Protein AF-A0A6L9ZNE7-F1 (afdb_monomer_lite)

Structure (mmCIF, N/CA/C/O backbone):
data_AF-A0A6L9ZNE7-F1
#
_entry.id   AF-A0A6L9ZNE7-F1
#
loop_
_atom_site.group_PDB
_atom_site.id
_atom_site.type_symbol
_atom_site.label_atom_id
_atom_site.label_alt_id
_atom_site.label_comp_id
_atom_site.label_asym_id
_atom_site.label_entity_id
_atom_site.label_seq_id
_atom_site.pdbx_PDB_ins_code
_atom_site.Cartn_x
_atom_site.Cartn_y
_atom_site.Cartn_z
_atom_site.occupancy
_atom_site.B_iso_or_equiv
_atom_site.auth_seq_id
_atom_site.auth_comp_id
_atom_site.auth_asym_id
_atom_site.auth_atom_id
_atom_site.pdbx_PDB_model_num
ATOM 1 N N . MET A 1 1 ? 36.261 10.512 -8.462 1.00 37.97 1 MET A N 1
ATOM 2 C CA . MET A 1 1 ? 36.662 9.332 -9.260 1.00 37.97 1 MET A CA 1
ATOM 3 C C . MET A 1 1 ? 37.261 8.290 -8.318 1.00 37.97 1 MET A C 1
ATOM 5 O O . MET A 1 1 ? 38.334 8.552 -7.797 1.00 37.97 1 MET A O 1
ATOM 9 N N . ASN A 1 2 ? 36.536 7.178 -8.112 1.00 44.34 2 ASN A N 1
ATOM 10 C CA . ASN A 1 2 ? 36.879 5.894 -7.454 1.00 44.34 2 ASN A CA 1
ATOM 11 C C . ASN A 1 2 ? 37.408 5.975 -5.994 1.00 44.34 2 ASN A C 1
ATOM 13 O O . ASN A 1 2 ? 38.369 6.677 -5.719 1.00 44.34 2 ASN A O 1
ATOM 17 N N . LYS A 1 3 ? 36.881 5.236 -5.005 1.00 39.91 3 LYS A N 1
ATOM 18 C CA . LYS A 1 3 ? 36.711 3.771 -4.963 1.00 39.91 3 LYS A CA 1
ATOM 19 C C . LYS A 1 3 ? 35.641 3.327 -3.945 1.00 39.91 3 LYS A C 1
ATOM 21 O O . LYS A 1 3 ? 35.440 3.960 -2.919 1.00 39.91 3 LYS A O 1
ATOM 26 N N . CYS A 1 4 ? 35.034 2.188 -4.257 1.00 52.41 4 CYS A N 1
ATOM 27 C CA . CYS A 1 4 ? 34.101 1.393 -3.460 1.00 52.41 4 CYS A CA 1
ATOM 28 C C . CYS A 1 4 ? 34.826 0.534 -2.382 1.00 52.41 4 CYS A C 1
ATOM 30 O O . CYS A 1 4 ? 36.001 0.210 -2.576 1.00 52.41 4 CYS A O 1
ATOM 32 N N . LYS A 1 5 ? 34.053 0.065 -1.378 1.00 39.91 5 LYS A N 1
ATOM 33 C CA . LYS A 1 5 ? 34.162 -1.186 -0.569 1.00 39.91 5 LYS A CA 1
ATOM 34 C C . LYS A 1 5 ? 34.677 -1.141 0.891 1.00 39.91 5 LYS A C 1
ATOM 36 O O . LYS A 1 5 ? 35.860 -0.935 1.128 1.00 39.91 5 LYS A O 1
ATOM 41 N N . SER A 1 6 ? 33.731 -1.491 1.782 1.00 50.03 6 SER A N 1
ATOM 42 C CA . SER A 1 6 ? 33.758 -2.302 3.028 1.00 50.03 6 SER A CA 1
ATOM 43 C C . SER A 1 6 ? 34.791 -2.033 4.136 1.00 50.03 6 SER A C 1
ATOM 45 O O . SER A 1 6 ? 35.975 -1.951 3.853 1.00 50.03 6 SER A O 1
ATOM 47 N N . PHE A 1 7 ? 34.357 -2.068 5.412 1.00 41.56 7 PHE A N 1
ATOM 48 C CA . PHE A 1 7 ? 34.748 -3.107 6.398 1.00 41.56 7 PHE A CA 1
ATOM 49 C C . PHE A 1 7 ? 33.986 -3.017 7.744 1.00 41.56 7 PHE A C 1
ATOM 51 O O . PHE A 1 7 ? 33.450 -1.977 8.112 1.00 41.56 7 PHE A O 1
ATOM 58 N N . LEU A 1 8 ? 33.962 -4.162 8.438 1.00 38.09 8 LEU A N 1
ATOM 59 C CA . LEU A 1 8 ? 33.286 -4.511 9.696 1.00 38.09 8 LEU A CA 1
ATOM 60 C C . LEU A 1 8 ? 34.133 -4.198 10.961 1.00 38.09 8 LEU A C 1
ATOM 62 O O . LEU A 1 8 ? 35.359 -4.259 10.898 1.00 38.09 8 LEU A O 1
ATOM 66 N N . ALA A 1 9 ? 33.433 -4.070 12.102 1.00 35.56 9 ALA A N 1
ATOM 67 C CA . ALA A 1 9 ? 33.772 -4.494 13.481 1.00 35.56 9 ALA A CA 1
ATOM 68 C C . ALA A 1 9 ? 34.113 -3.433 14.558 1.00 35.56 9 ALA A C 1
ATOM 70 O O . ALA A 1 9 ? 35.143 -2.767 14.519 1.00 35.56 9 ALA A O 1
ATOM 71 N N . LEU A 1 10 ? 33.318 -3.454 15.641 1.00 26.77 10 LEU A N 1
ATOM 72 C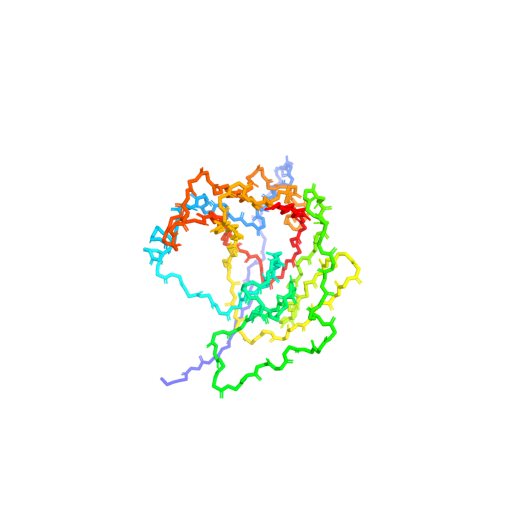 CA . LEU A 1 10 ? 33.789 -3.293 17.022 1.00 26.77 10 LEU A CA 1
ATOM 73 C C . LEU A 1 10 ? 33.076 -4.338 17.904 1.00 26.77 10 LEU A C 1
ATOM 75 O O . LEU A 1 10 ? 31.849 -4.391 17.925 1.00 26.77 10 LEU A O 1
ATOM 79 N N . ALA A 1 11 ? 33.840 -5.184 18.604 1.00 41.53 11 ALA A N 1
ATOM 80 C CA . ALA A 1 11 ? 33.313 -6.209 19.506 1.00 41.53 11 ALA A CA 1
ATOM 81 C C . ALA A 1 11 ? 33.400 -5.771 20.983 1.00 41.53 11 ALA A C 1
ATOM 83 O O . ALA A 1 11 ? 34.485 -5.539 21.507 1.00 41.53 11 ALA A O 1
ATOM 84 N N . ALA A 1 12 ? 32.205 -5.680 21.577 1.00 45.03 12 ALA A N 1
ATOM 85 C CA . ALA A 1 12 ? 31.740 -5.807 22.965 1.00 45.03 12 ALA A CA 1
ATOM 86 C C . ALA A 1 12 ? 32.617 -5.402 24.172 1.00 45.03 12 ALA A C 1
ATOM 88 O O . ALA A 1 12 ? 33.633 -6.027 24.465 1.00 45.03 12 ALA A O 1
ATOM 89 N N . LEU A 1 13 ? 32.044 -4.532 25.023 1.00 32.00 13 LEU A N 1
ATOM 90 C CA . LEU A 1 13 ? 31.895 -4.798 26.464 1.00 32.00 13 LEU A CA 1
ATOM 91 C C . LEU A 1 13 ? 30.890 -3.829 27.113 1.00 32.00 13 LEU A C 1
ATOM 93 O O . LEU A 1 13 ? 31.197 -2.658 27.314 1.00 32.00 13 LEU A O 1
ATOM 97 N N . THR A 1 14 ? 29.732 -4.339 27.536 1.00 34.28 14 THR A N 1
ATOM 98 C CA . THR A 1 14 ? 29.003 -3.785 28.686 1.00 34.28 14 THR A CA 1
ATOM 99 C C . THR A 1 14 ? 28.532 -4.918 29.591 1.00 34.28 14 THR A C 1
ATOM 101 O O . THR A 1 14 ? 27.978 -5.927 29.160 1.00 34.28 14 THR A O 1
ATOM 104 N N . ILE A 1 15 ? 28.856 -4.754 30.870 1.00 41.66 15 ILE A N 1
ATOM 105 C CA . ILE A 1 15 ? 28.482 -5.617 31.987 1.00 41.66 15 ILE A CA 1
ATOM 106 C C . ILE A 1 15 ? 26.971 -5.497 32.219 1.00 41.66 15 ILE A C 1
ATOM 108 O O . ILE A 1 15 ? 26.374 -4.451 31.972 1.00 41.66 15 ILE A O 1
ATOM 112 N N . GLY A 1 16 ? 26.384 -6.604 32.672 1.00 45.00 16 GLY A N 1
ATOM 113 C CA . GLY A 1 16 ? 24.956 -6.885 32.673 1.00 45.00 16 GLY A CA 1
ATOM 114 C C . GLY A 1 16 ? 24.036 -5.810 33.250 1.00 45.00 16 GLY A C 1
ATOM 115 O O . GLY A 1 16 ? 24.233 -5.295 34.347 1.00 45.00 16 GLY A O 1
ATOM 116 N N . PHE A 1 17 ? 22.938 -5.619 32.532 1.00 38.47 17 PHE A N 1
ATOM 117 C CA . PHE A 1 17 ? 21.626 -5.341 33.090 1.00 38.47 17 PHE A CA 1
ATOM 118 C C . PHE A 1 17 ? 20.666 -6.323 32.410 1.00 38.47 17 PHE A C 1
ATOM 120 O O . PHE A 1 17 ? 20.707 -6.469 31.190 1.00 38.47 17 PHE A O 1
ATOM 127 N N . LEU A 1 18 ? 19.831 -7.024 33.180 1.00 48.28 18 LEU A N 1
ATOM 128 C CA . LEU A 1 18 ? 18.676 -7.745 32.637 1.00 48.28 18 LEU A CA 1
ATOM 129 C C . LEU A 1 18 ? 17.675 -6.695 32.135 1.00 48.28 18 LEU A C 1
ATOM 131 O O . LEU A 1 18 ? 16.744 -6.322 32.842 1.00 48.28 18 LEU A O 1
ATOM 135 N N . GLY A 1 19 ? 17.925 -6.153 30.947 1.00 38.81 19 GLY A N 1
ATOM 136 C CA . GLY A 1 19 ? 16.938 -5.412 30.178 1.00 38.81 19 GLY A CA 1
ATOM 137 C C . GLY A 1 19 ? 16.127 -6.409 29.362 1.00 38.81 19 GLY A C 1
ATOM 138 O O . GLY A 1 19 ? 16.702 -7.274 28.703 1.00 38.81 19 GLY A O 1
ATOM 139 N N . ALA A 1 20 ? 14.799 -6.307 29.421 1.00 47.78 20 ALA A N 1
ATOM 140 C CA . ALA A 1 20 ? 13.921 -6.932 28.436 1.00 47.78 20 ALA A CA 1
ATOM 141 C C . ALA A 1 20 ? 14.412 -6.591 27.012 1.00 47.78 20 ALA A C 1
ATOM 143 O O . ALA A 1 20 ? 15.035 -5.535 26.848 1.00 47.78 20 ALA A O 1
ATOM 144 N N . PRO A 1 21 ? 14.161 -7.438 25.993 1.00 41.59 21 PRO A N 1
ATOM 145 C CA . PRO A 1 21 ? 14.513 -7.091 24.622 1.00 41.59 21 PRO A CA 1
ATOM 146 C C . PRO A 1 21 ? 13.903 -5.725 24.305 1.00 41.59 21 PRO A C 1
ATOM 148 O O . PRO A 1 21 ? 12.683 -5.561 24.319 1.00 41.59 21 PRO A O 1
ATOM 151 N N . VAL A 1 22 ? 14.758 -4.729 24.077 1.00 44.06 22 VAL A N 1
ATOM 152 C CA . VAL A 1 22 ? 14.329 -3.496 23.431 1.00 44.06 22 VAL A CA 1
ATOM 153 C C . VAL A 1 22 ? 13.967 -3.949 22.029 1.00 44.06 22 VAL A C 1
ATOM 155 O O . VAL A 1 22 ? 14.853 -4.308 21.257 1.00 44.06 22 VAL A O 1
ATOM 158 N N . SER A 1 23 ? 12.670 -4.050 21.740 1.00 48.47 23 SER A N 1
ATOM 159 C CA . SER A 1 23 ? 12.229 -4.174 20.357 1.00 48.47 23 SER A CA 1
ATOM 160 C C . SER A 1 23 ? 12.738 -2.916 19.668 1.00 48.47 23 SER A C 1
ATOM 162 O O . SER A 1 23 ? 12.283 -1.815 19.978 1.00 48.47 23 SER A O 1
ATOM 164 N N . ALA A 1 24 ? 13.760 -3.055 18.827 1.00 54.56 24 ALA A N 1
ATOM 165 C CA . ALA A 1 24 ? 13.960 -2.070 17.784 1.00 54.56 24 ALA A CA 1
ATOM 166 C C . ALA A 1 24 ? 12.655 -2.083 16.983 1.00 54.56 24 ALA A C 1
ATOM 168 O O . ALA A 1 24 ? 12.190 -3.159 16.605 1.00 54.56 24 ALA A O 1
ATOM 169 N N . ASN A 1 25 ? 12.004 -0.930 16.839 1.00 60.78 25 ASN A N 1
ATOM 170 C CA . ASN A 1 25 ? 10.841 -0.873 15.968 1.00 60.78 25 ASN A CA 1
ATOM 171 C C . ASN A 1 25 ? 11.351 -1.146 14.551 1.00 60.78 25 ASN A C 1
ATOM 173 O O . ASN A 1 25 ? 12.277 -0.472 14.109 1.00 60.78 25 ASN A O 1
ATOM 177 N N . ALA A 1 26 ? 10.763 -2.127 13.868 1.00 74.06 26 ALA A N 1
ATOM 178 C CA . ALA A 1 26 ? 11.112 -2.483 12.488 1.00 74.06 26 ALA A CA 1
ATOM 179 C C . ALA A 1 26 ? 10.725 -1.391 11.463 1.00 74.06 26 ALA A C 1
ATOM 181 O O . ALA A 1 26 ? 10.901 -1.576 10.263 1.00 74.06 26 ALA A O 1
ATOM 182 N N . PHE A 1 27 ? 10.125 -0.296 11.943 1.00 89.69 27 PHE A N 1
ATOM 183 C CA . PHE A 1 27 ? 9.658 0.854 11.183 1.00 89.69 27 PHE A CA 1
ATOM 184 C C . PHE A 1 27 ? 9.342 2.026 12.127 1.00 89.69 27 PHE A C 1
ATOM 186 O O . PHE A 1 27 ? 9.110 1.842 13.328 1.00 89.69 27 PHE A O 1
ATOM 193 N N . THR A 1 28 ? 9.235 3.222 11.564 1.00 92.81 28 THR A N 1
ATOM 194 C CA . THR A 1 28 ? 8.681 4.418 12.200 1.00 92.81 28 THR A CA 1
ATOM 195 C C . THR A 1 28 ? 7.356 4.781 11.525 1.00 92.81 28 THR A C 1
ATOM 197 O O . THR A 1 28 ? 7.200 4.659 10.312 1.00 92.81 28 THR A O 1
ATOM 200 N N . LEU A 1 29 ? 6.380 5.253 12.300 1.00 93.19 29 LEU A N 1
ATOM 201 C CA . LEU A 1 29 ? 5.149 5.814 11.749 1.00 93.19 29 LEU A CA 1
ATOM 202 C C . LEU A 1 29 ? 5.382 7.280 11.350 1.00 93.19 29 LEU A C 1
ATOM 204 O O . LEU A 1 29 ? 5.542 8.137 12.220 1.00 93.19 29 LEU A O 1
ATOM 208 N N . GLY A 1 30 ? 5.367 7.566 10.047 1.00 92.25 30 GLY A N 1
ATOM 209 C CA . GLY A 1 30 ? 5.425 8.928 9.504 1.00 92.25 30 GLY A CA 1
ATOM 210 C C . GLY A 1 30 ? 4.105 9.694 9.660 1.00 92.25 30 GLY A C 1
ATOM 211 O O . GLY A 1 30 ? 4.090 10.924 9.688 1.00 92.25 30 GLY A O 1
ATOM 212 N N . GLY A 1 31 ? 2.998 8.965 9.834 1.00 94.25 31 GLY A N 1
ATOM 213 C CA . GLY A 1 31 ? 1.679 9.500 10.168 1.00 94.25 31 GLY A CA 1
ATOM 214 C C . GLY A 1 31 ? 0.631 9.251 9.088 1.00 94.25 31 GLY A C 1
ATOM 215 O O . GLY A 1 31 ? 0.822 8.444 8.178 1.00 94.25 31 GLY A O 1
ATOM 216 N N . VAL A 1 32 ? -0.500 9.949 9.217 1.00 96.19 32 VAL A N 1
ATOM 217 C CA . VAL A 1 32 ? -1.615 9.902 8.26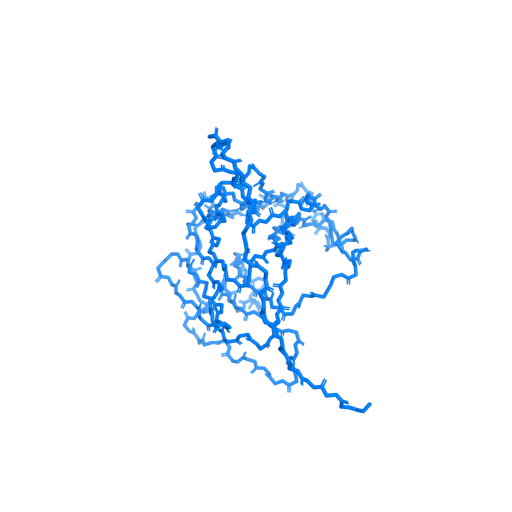4 1.00 96.19 32 VAL A CA 1
ATOM 218 C C . VAL A 1 32 ? -1.685 11.218 7.496 1.00 96.19 32 VAL A C 1
ATOM 220 O O . VAL A 1 32 ? -1.788 12.288 8.097 1.00 96.19 32 VAL A O 1
ATOM 223 N N . ILE A 1 33 ? -1.665 11.131 6.169 1.00 95.38 33 ILE A N 1
ATOM 224 C CA . ILE A 1 33 ? -1.717 12.267 5.246 1.00 95.38 33 ILE A CA 1
ATOM 225 C C . ILE A 1 33 ? -3.056 12.226 4.514 1.00 95.38 33 ILE A C 1
ATOM 227 O O . ILE A 1 33 ? -3.464 11.186 3.999 1.00 95.38 33 ILE A O 1
ATOM 231 N N . ASN A 1 34 ? -3.753 13.360 4.468 1.00 92.88 34 ASN A N 1
ATOM 232 C CA . ASN A 1 34 ? -5.068 13.458 3.842 1.00 92.88 34 ASN A CA 1
ATOM 233 C C . ASN A 1 34 ? -4.978 14.277 2.554 1.00 92.88 34 ASN A C 1
ATOM 235 O O . ASN A 1 34 ? -4.600 15.446 2.587 1.00 92.88 34 ASN A O 1
ATOM 239 N N . GLY A 1 35 ? -5.392 13.672 1.443 1.00 90.25 35 GLY A N 1
ATOM 240 C CA . GLY A 1 35 ? -5.381 14.282 0.118 1.00 90.25 35 GLY A CA 1
ATOM 241 C C . GLY A 1 35 ? -4.056 14.123 -0.629 1.00 90.25 35 GLY A C 1
ATOM 242 O O . GLY A 1 35 ? -2.991 13.938 -0.048 1.00 90.25 35 GLY A O 1
ATOM 243 N N . GLU A 1 36 ? -4.150 14.208 -1.954 1.00 89.12 36 GLU A N 1
ATOM 244 C CA . GLU A 1 36 ? -3.002 14.156 -2.865 1.00 89.12 36 GLU A CA 1
ATOM 245 C C . GLU A 1 36 ? -2.127 15.406 -2.725 1.00 89.12 36 GLU A C 1
ATOM 247 O O . GLU A 1 36 ? -0.923 15.326 -2.902 1.00 89.12 36 GLU A O 1
ATOM 252 N N . GLU A 1 37 ? -2.715 16.569 -2.417 1.00 90.06 37 GLU A N 1
ATOM 253 C CA . GLU A 1 37 ? -1.969 17.828 -2.272 1.00 90.06 37 GLU A CA 1
ATOM 254 C C . GLU A 1 37 ? -0.934 17.736 -1.145 1.00 90.06 37 GLU A C 1
ATOM 256 O O . GLU A 1 37 ? 0.251 17.932 -1.393 1.00 90.06 37 GLU A O 1
ATOM 261 N N . ALA A 1 38 ? -1.360 17.322 0.051 1.00 90.88 38 ALA A N 1
ATOM 262 C CA . ALA A 1 38 ? -0.462 17.134 1.189 1.00 90.88 38 ALA A CA 1
ATOM 263 C C . ALA A 1 38 ? 0.569 16.018 0.951 1.00 90.88 38 ALA A C 1
ATOM 265 O O . ALA A 1 38 ? 1.687 16.096 1.449 1.00 90.88 38 ALA A O 1
ATOM 266 N N . PHE A 1 39 ? 0.214 14.982 0.185 1.00 91.69 39 PHE A N 1
ATOM 267 C CA . PHE A 1 39 ? 1.172 13.955 -0.223 1.00 91.69 39 PHE A CA 1
ATOM 268 C C . PHE A 1 39 ? 2.227 14.518 -1.191 1.00 91.69 39 PHE A C 1
ATOM 270 O O . PHE A 1 39 ? 3.416 14.290 -0.999 1.00 91.69 39 PHE A O 1
ATOM 277 N N . ASN A 1 40 ? 1.819 15.315 -2.181 1.00 89.75 40 ASN A N 1
ATOM 278 C CA . ASN A 1 40 ? 2.732 15.928 -3.149 1.00 89.75 40 ASN A CA 1
ATOM 279 C C . ASN A 1 40 ? 3.688 16.941 -2.504 1.00 89.75 40 ASN A C 1
ATOM 281 O O . ASN A 1 40 ? 4.800 17.121 -2.989 1.00 89.75 40 ASN A O 1
ATOM 285 N N . GLU A 1 41 ? 3.289 17.589 -1.406 1.00 91.50 41 GLU A N 1
ATOM 286 C CA . GLU A 1 41 ? 4.170 18.469 -0.624 1.00 91.50 41 GLU A CA 1
ATOM 287 C C . GLU A 1 41 ? 5.360 17.732 0.011 1.00 91.50 41 GLU A C 1
ATOM 289 O O . GLU A 1 41 ? 6.358 18.372 0.344 1.00 91.50 41 GLU A O 1
ATOM 294 N N . LEU A 1 42 ? 5.284 16.403 0.157 1.00 89.69 42 LEU A N 1
ATOM 295 C CA . LEU A 1 42 ? 6.411 15.586 0.615 1.00 89.69 42 LEU A CA 1
ATOM 296 C C . LEU A 1 42 ? 7.498 15.422 -0.451 1.00 89.69 42 LEU A C 1
ATOM 298 O O . LEU A 1 42 ? 8.592 14.981 -0.109 1.00 89.69 42 LEU A O 1
ATOM 302 N N . ASP A 1 43 ? 7.199 15.751 -1.715 1.00 88.31 43 ASP A N 1
ATOM 303 C CA . ASP A 1 43 ? 8.094 15.549 -2.864 1.00 88.31 43 ASP A CA 1
ATOM 304 C C . ASP A 1 43 ? 8.602 14.093 -2.955 1.00 88.31 43 ASP A C 1
ATOM 306 O O . ASP A 1 43 ? 9.742 13.812 -3.329 1.00 88.31 43 ASP A O 1
ATOM 310 N N . ALA A 1 44 ? 7.747 13.146 -2.552 1.00 85.19 44 ALA A N 1
ATOM 311 C CA . ALA A 1 44 ? 8.048 11.723 -2.568 1.00 85.19 44 ALA A CA 1
ATOM 312 C C . ALA A 1 44 ? 7.963 11.175 -3.999 1.00 85.19 44 ALA A C 1
ATOM 314 O O . ALA A 1 44 ? 7.004 11.439 -4.726 1.00 85.19 44 ALA A O 1
ATOM 315 N N . THR A 1 45 ? 8.948 10.367 -4.388 1.00 82.00 45 THR A N 1
ATOM 316 C CA . THR A 1 45 ? 8.907 9.602 -5.642 1.00 82.00 45 THR A CA 1
ATOM 317 C C . THR A 1 45 ? 8.335 8.217 -5.354 1.00 82.00 45 THR A C 1
ATOM 319 O O . THR A 1 45 ? 8.768 7.559 -4.410 1.00 82.00 45 THR A O 1
ATOM 322 N N . ILE A 1 46 ? 7.340 7.787 -6.133 1.00 80.38 46 ILE A N 1
ATOM 323 C CA . ILE A 1 46 ? 6.759 6.443 -6.028 1.00 80.38 46 ILE A CA 1
ATOM 324 C C . ILE A 1 46 ? 7.319 5.594 -7.163 1.00 80.38 46 ILE A C 1
ATOM 326 O O . ILE A 1 46 ? 6.815 5.641 -8.280 1.00 80.38 46 ILE A O 1
ATOM 330 N N . ASP A 1 47 ? 8.356 4.816 -6.862 1.00 77.31 47 ASP A N 1
ATOM 331 C CA . ASP A 1 47 ? 9.027 3.981 -7.864 1.00 77.31 47 ASP A CA 1
ATOM 332 C C . ASP A 1 47 ? 8.197 2.746 -8.235 1.00 77.31 47 ASP A C 1
ATOM 334 O O . ASP A 1 47 ? 8.145 2.355 -9.400 1.00 77.31 47 ASP A O 1
ATOM 338 N N . VAL A 1 48 ? 7.520 2.153 -7.244 1.00 82.00 48 VAL A N 1
ATOM 339 C CA . VAL A 1 48 ? 6.725 0.929 -7.379 1.00 82.00 48 VAL A CA 1
ATOM 340 C C . VAL A 1 48 ? 5.422 1.033 -6.588 1.00 82.00 48 VAL A C 1
ATOM 342 O O . VAL A 1 48 ? 5.396 1.559 -5.474 1.00 82.00 48 VAL A O 1
ATOM 345 N N . ALA A 1 49 ? 4.329 0.500 -7.135 1.00 85.69 49 ALA A N 1
ATOM 346 C CA . ALA A 1 49 ? 3.039 0.460 -6.453 1.00 85.69 49 ALA A CA 1
ATOM 347 C C . ALA A 1 49 ? 2.317 -0.871 -6.673 1.00 85.69 49 ALA A C 1
ATOM 349 O O . ALA A 1 49 ? 1.904 -1.182 -7.787 1.00 85.69 49 ALA A O 1
ATOM 350 N N . ALA A 1 50 ? 2.099 -1.625 -5.596 1.00 87.88 50 ALA A N 1
ATOM 351 C CA . ALA A 1 50 ? 1.123 -2.710 -5.573 1.00 87.88 50 ALA A CA 1
ATOM 352 C C . ALA A 1 50 ? -0.288 -2.115 -5.419 1.00 87.88 50 ALA A C 1
ATOM 354 O O . ALA A 1 50 ? -0.554 -1.370 -4.477 1.00 87.88 50 ALA A O 1
ATOM 355 N N . GLU A 1 51 ? -1.188 -2.408 -6.354 1.00 86.25 51 GLU A N 1
ATOM 356 C CA . GLU A 1 51 ? -2.502 -1.776 -6.464 1.00 86.25 51 GLU A CA 1
ATOM 357 C C . GLU A 1 51 ? -3.627 -2.817 -6.486 1.00 86.25 51 GLU A C 1
ATOM 359 O O . GLU A 1 51 ? -3.594 -3.765 -7.269 1.00 86.25 51 GLU A O 1
ATOM 364 N N . GLY A 1 52 ? -4.654 -2.593 -5.661 1.00 86.25 52 GLY A N 1
ATOM 365 C CA . GLY A 1 52 ? -5.948 -3.273 -5.715 1.00 86.25 52 GLY A CA 1
ATOM 366 C C . GLY A 1 52 ? -7.070 -2.269 -5.993 1.00 86.25 52 GLY A C 1
ATOM 367 O O . GLY A 1 52 ? -7.085 -1.186 -5.406 1.00 86.25 52 GLY A O 1
ATOM 368 N N . ARG A 1 53 ? -7.998 -2.586 -6.904 1.00 82.50 53 ARG A N 1
ATOM 369 C CA . ARG A 1 53 ? -9.076 -1.681 -7.346 1.00 82.50 53 ARG A CA 1
ATOM 370 C C . ARG A 1 53 ? -10.378 -2.421 -7.605 1.00 82.50 53 ARG A C 1
ATOM 372 O O . ARG A 1 53 ? -10.372 -3.446 -8.269 1.00 82.50 53 ARG A O 1
ATOM 379 N N . ILE A 1 54 ? -11.491 -1.824 -7.182 1.00 80.69 54 ILE A N 1
ATOM 380 C CA . ILE A 1 54 ? -12.852 -2.217 -7.564 1.00 80.69 54 ILE A CA 1
ATOM 381 C C . ILE A 1 54 ? -13.474 -1.148 -8.481 1.00 80.69 54 ILE A C 1
ATOM 383 O O . ILE A 1 54 ? -13.355 0.054 -8.223 1.00 80.69 54 ILE A O 1
ATOM 387 N N . GLY A 1 55 ? -14.155 -1.573 -9.549 1.00 75.00 55 GLY A N 1
ATOM 388 C CA . GLY A 1 55 ? -14.862 -0.695 -10.492 1.00 75.00 55 GLY A CA 1
ATOM 389 C C . GLY A 1 55 ? -14.319 -0.750 -11.924 1.00 75.00 55 GLY A C 1
ATOM 390 O O . GLY A 1 55 ? -13.243 -1.272 -12.181 1.00 75.00 55 GLY A O 1
ATOM 391 N N . ASP A 1 56 ? -15.078 -0.200 -12.874 1.00 65.69 56 ASP A N 1
ATOM 392 C CA . ASP A 1 56 ? -14.872 -0.438 -14.311 1.00 65.69 56 ASP A CA 1
ATOM 393 C C . ASP A 1 56 ? -14.331 0.771 -15.095 1.00 65.69 56 ASP A C 1
ATOM 395 O O . ASP A 1 56 ? -14.166 0.682 -16.311 1.00 65.69 56 ASP A O 1
ATOM 399 N N . LEU A 1 57 ? -14.079 1.910 -14.433 1.00 65.88 57 LEU A N 1
ATOM 400 C CA . LEU A 1 57 ? -13.711 3.191 -15.061 1.00 65.88 57 LEU A CA 1
ATOM 401 C C . LEU A 1 57 ? -14.519 3.450 -16.351 1.00 65.88 57 LEU A C 1
ATOM 403 O O . LEU A 1 57 ? -13.959 3.748 -17.402 1.00 65.88 57 LEU A O 1
ATOM 407 N N . SER A 1 58 ? -15.849 3.301 -16.292 1.00 63.72 58 SER A N 1
ATOM 408 C CA . SER A 1 58 ? -16.738 3.467 -17.460 1.00 63.72 58 SER A CA 1
ATOM 409 C C . SER A 1 58 ? -16.450 2.490 -18.613 1.00 63.72 58 SER A C 1
ATOM 411 O O . SER A 1 58 ? -16.553 2.848 -19.787 1.00 63.72 58 SER A O 1
ATOM 413 N N . GLY A 1 59 ? -16.071 1.256 -18.280 1.00 59.53 59 GLY A N 1
ATOM 414 C CA . GLY A 1 59 ? -15.711 0.197 -19.225 1.00 59.53 59 GLY A CA 1
ATOM 415 C C . GLY A 1 59 ? -14.291 0.297 -19.790 1.00 59.53 59 GLY A C 1
ATOM 416 O O . GLY A 1 59 ? -13.938 -0.495 -20.660 1.00 59.53 59 GLY A O 1
ATOM 417 N N . ALA A 1 60 ? -13.490 1.262 -19.324 1.00 57.31 60 ALA A N 1
ATOM 418 C CA . ALA A 1 60 ? -12.098 1.446 -19.728 1.00 57.31 60 ALA A CA 1
ATOM 419 C C . ALA A 1 60 ? -11.093 0.859 -18.725 1.00 57.31 60 ALA A C 1
ATOM 421 O O . ALA A 1 60 ? -9.911 0.764 -19.053 1.00 57.31 60 ALA A O 1
ATOM 422 N N . ALA A 1 61 ? -11.528 0.488 -17.513 1.00 57.22 61 ALA A N 1
ATOM 423 C CA . ALA A 1 61 ? -10.651 -0.200 -16.580 1.00 57.22 61 ALA A CA 1
ATOM 424 C C . ALA A 1 61 ? -10.535 -1.652 -16.998 1.00 57.22 61 ALA A C 1
ATOM 426 O O . ALA A 1 61 ? -11.485 -2.432 -17.036 1.00 57.22 61 ALA A O 1
ATOM 427 N N . GLU A 1 62 ? -9.301 -1.981 -17.275 1.00 54.62 62 GLU A N 1
ATOM 428 C CA . GLU A 1 62 ? -8.792 -3.307 -17.376 1.00 54.62 62 GLU A CA 1
ATOM 429 C C . GLU A 1 62 ? -7.912 -3.402 -16.105 1.00 54.62 62 GLU A C 1
ATOM 431 O O . GLU A 1 62 ? -6.824 -2.831 -16.087 1.00 54.62 62 GLU A O 1
ATOM 436 N N . HIS A 1 63 ? -8.413 -4.078 -15.051 1.00 60.91 63 HIS A N 1
ATOM 437 C CA . HIS A 1 63 ? -7.650 -4.819 -14.006 1.00 60.91 63 HIS A CA 1
ATOM 438 C C . HIS A 1 63 ? -7.657 -4.279 -12.579 1.00 60.91 63 HIS A C 1
ATOM 440 O O . HIS A 1 63 ? -7.504 -3.092 -12.321 1.00 60.91 63 HIS A O 1
ATOM 446 N N . GLU A 1 64 ? -7.833 -5.222 -11.656 1.00 66.62 64 GLU A N 1
ATOM 447 C CA . GLU A 1 64 ? -8.258 -5.029 -10.266 1.00 66.62 64 GLU A CA 1
ATOM 448 C C . GLU A 1 64 ? -7.142 -5.328 -9.248 1.00 66.62 64 GLU A C 1
ATOM 450 O O . GLU A 1 64 ? -7.323 -5.074 -8.059 1.00 66.62 64 GLU A O 1
ATOM 455 N N . PHE A 1 65 ? -6.011 -5.874 -9.710 1.00 75.50 65 PHE A N 1
ATOM 456 C CA . PHE A 1 65 ? -4.869 -6.324 -8.912 1.00 75.50 65 PHE A CA 1
ATOM 457 C C . PHE A 1 65 ? -3.585 -6.249 -9.760 1.00 75.50 65 PHE A C 1
ATOM 459 O O . PHE A 1 65 ? -3.466 -6.968 -10.753 1.00 75.50 65 PHE A O 1
ATOM 466 N N . ASN A 1 66 ? -2.647 -5.355 -9.431 1.00 74.69 66 ASN A N 1
ATOM 467 C CA . ASN A 1 66 ? -1.438 -5.126 -10.233 1.00 74.69 66 ASN A CA 1
ATOM 468 C C . ASN A 1 66 ? -0.220 -4.669 -9.405 1.00 74.69 66 ASN A C 1
ATOM 470 O O . ASN A 1 66 ? -0.365 -4.250 -8.263 1.00 74.69 66 ASN A O 1
ATOM 474 N N . ILE A 1 67 ? 0.972 -4.695 -10.010 1.00 77.12 67 ILE A N 1
ATOM 475 C CA . ILE A 1 67 ? 2.163 -3.954 -9.579 1.00 77.12 67 ILE A CA 1
ATOM 476 C C . ILE A 1 67 ? 2.553 -2.990 -10.718 1.00 77.12 67 ILE A C 1
ATOM 478 O O . ILE A 1 67 ? 2.703 -3.420 -11.860 1.00 77.12 67 ILE A O 1
ATOM 482 N N . HIS A 1 68 ? 2.661 -1.691 -10.422 1.00 73.00 68 HIS A N 1
ATOM 483 C CA . HIS A 1 68 ? 3.023 -0.609 -11.354 1.00 73.00 68 HIS A CA 1
ATOM 484 C C . HIS A 1 68 ? 4.431 -0.078 -11.063 1.00 73.00 68 HIS A C 1
ATOM 486 O O . HIS A 1 68 ? 4.844 -0.096 -9.903 1.00 73.00 68 HIS A O 1
ATOM 492 N N . TYR A 1 69 ? 5.126 0.444 -12.082 1.00 70.62 69 TYR A N 1
ATOM 493 C CA . TYR A 1 69 ? 6.473 1.014 -11.961 1.00 70.62 69 TYR A CA 1
ATOM 494 C C . TYR A 1 69 ? 6.632 2.302 -12.798 1.00 70.62 69 TYR A C 1
ATOM 496 O O . TYR A 1 69 ? 6.137 2.362 -13.923 1.00 70.62 69 TYR A O 1
ATOM 504 N N . ASP A 1 70 ? 7.322 3.329 -12.277 1.00 56.31 70 ASP A N 1
ATOM 505 C CA . ASP A 1 70 ? 7.409 4.662 -12.923 1.00 56.31 70 ASP A CA 1
ATOM 506 C C . ASP A 1 70 ? 8.533 4.774 -13.990 1.00 56.31 70 ASP A C 1
ATOM 508 O O . ASP A 1 70 ? 8.454 5.560 -14.933 1.00 56.31 70 ASP A O 1
ATOM 512 N N . ASN A 1 71 ? 9.578 3.936 -13.927 1.00 47.38 71 ASN A N 1
ATOM 513 C CA . ASN A 1 71 ? 10.715 3.936 -14.871 1.00 47.38 71 ASN A CA 1
ATOM 514 C C . ASN A 1 71 ? 10.459 3.316 -16.267 1.00 47.38 71 ASN A C 1
ATOM 516 O O . ASN A 1 71 ? 11.405 3.085 -17.034 1.00 47.38 71 ASN A O 1
ATOM 520 N N . GLU A 1 72 ? 9.209 3.083 -16.658 1.00 47.16 72 GLU A N 1
ATOM 521 C CA . GLU A 1 72 ? 8.901 2.385 -17.902 1.00 47.16 72 GLU A CA 1
ATOM 522 C C . GLU A 1 72 ? 8.919 3.283 -19.142 1.00 47.16 72 GLU A C 1
ATOM 524 O O . GLU A 1 72 ? 7.903 3.632 -19.737 1.00 47.16 72 GLU A O 1
ATOM 529 N N . ASN A 1 73 ? 10.122 3.456 -19.686 1.00 39.50 73 ASN A N 1
ATOM 530 C CA . ASN A 1 73 ? 10.306 3.543 -21.141 1.00 39.50 73 ASN A CA 1
ATOM 531 C C . ASN A 1 73 ? 10.041 2.189 -21.856 1.00 39.50 73 ASN A C 1
ATOM 533 O O . ASN A 1 73 ? 10.443 1.999 -23.006 1.00 39.50 73 ASN A O 1
ATOM 537 N N . GLY A 1 74 ? 9.380 1.232 -21.196 1.00 41.91 74 GLY A N 1
ATOM 538 C CA . GLY A 1 74 ? 9.073 -0.096 -21.713 1.00 41.91 74 GLY A CA 1
ATOM 539 C C . GLY A 1 74 ? 8.062 -0.815 -20.826 1.00 41.91 74 GLY A C 1
ATOM 540 O O . GLY A 1 74 ? 8.461 -1.512 -19.907 1.00 41.91 74 GLY A O 1
ATOM 541 N N . HIS A 1 75 ? 6.782 -0.631 -21.150 1.00 43.88 75 HIS A N 1
ATOM 542 C CA . HIS A 1 75 ? 5.602 -1.296 -20.591 1.00 43.88 75 HIS A CA 1
ATOM 543 C C . HIS A 1 75 ? 5.873 -2.691 -19.987 1.00 43.88 75 HIS A C 1
ATOM 545 O O . HIS A 1 75 ? 6.072 -3.654 -20.739 1.00 43.88 75 HIS A O 1
ATOM 551 N N . GLN A 1 76 ? 5.788 -2.847 -18.667 1.00 51.06 76 GLN A N 1
ATOM 552 C CA . GLN A 1 76 ? 5.573 -4.144 -18.047 1.00 51.06 76 GLN A CA 1
ATOM 553 C C . GLN A 1 76 ? 4.209 -4.633 -18.510 1.00 51.06 76 GLN A C 1
ATOM 555 O O . GLN A 1 76 ? 3.150 -4.048 -18.270 1.00 51.06 76 GLN A O 1
ATOM 560 N N . ILE A 1 77 ? 4.243 -5.737 -19.242 1.00 54.25 77 ILE A N 1
ATOM 561 C CA . ILE A 1 77 ? 3.043 -6.431 -19.670 1.00 54.25 77 ILE A CA 1
ATOM 562 C C . ILE A 1 77 ? 2.498 -7.132 -18.431 1.00 54.25 77 ILE A C 1
ATOM 564 O O . ILE A 1 77 ? 2.955 -8.221 -18.094 1.00 54.25 77 ILE A O 1
ATOM 568 N N . VAL A 1 78 ? 1.533 -6.508 -17.757 1.00 57.72 78 VAL A N 1
ATOM 569 C CA . VAL A 1 78 ? 0.741 -7.155 -16.705 1.00 57.72 78 VAL A CA 1
ATOM 570 C C . VAL A 1 78 ? 0.073 -8.388 -17.320 1.00 57.72 78 VAL A C 1
ATOM 572 O O . VAL A 1 78 ? -0.736 -8.229 -18.249 1.00 57.72 78 VAL A O 1
ATOM 575 N N . PRO A 1 79 ? 0.406 -9.613 -16.872 1.00 56.97 79 PRO A N 1
ATOM 576 C CA . PRO A 1 79 ? -0.150 -10.817 -17.471 1.00 56.97 79 PRO A CA 1
ATOM 577 C C . PRO A 1 79 ? -1.678 -10.836 -17.400 1.00 56.97 79 PRO A C 1
ATOM 579 O O . PRO A 1 79 ? -2.294 -10.274 -16.490 1.00 56.97 79 PRO A O 1
ATOM 582 N N . THR A 1 80 ? -2.308 -11.463 -18.397 1.00 58.59 80 THR A N 1
ATOM 583 C CA . THR A 1 80 ? -3.759 -11.361 -18.604 1.00 58.59 80 THR A CA 1
ATOM 584 C C . THR A 1 80 ? -4.591 -12.039 -17.510 1.00 58.59 80 THR A C 1
ATOM 586 O O . THR A 1 80 ? -5.799 -11.872 -17.440 1.00 58.59 80 THR A O 1
ATOM 589 N N . GLU A 1 81 ? -3.959 -12.812 -16.645 1.00 56.03 81 GLU A N 1
ATOM 590 C CA . GLU A 1 81 ? -4.550 -13.556 -15.542 1.00 56.03 81 GLU A CA 1
ATOM 591 C C . GLU A 1 81 ? -4.710 -12.736 -14.253 1.00 56.03 81 GLU A C 1
ATOM 593 O O . GLU A 1 81 ? -5.587 -13.053 -13.453 1.00 56.03 81 GLU A O 1
ATOM 598 N N . TYR A 1 82 ? -3.951 -11.649 -14.079 1.00 58.75 82 TYR A N 1
ATOM 599 C CA . TYR A 1 82 ? -4.083 -10.716 -12.938 1.00 58.75 82 TYR A CA 1
ATOM 600 C C . TYR A 1 82 ? -5.119 -9.623 -13.194 1.00 58.75 82 TYR A C 1
ATOM 602 O O . TYR A 1 82 ? -5.355 -8.712 -12.408 1.00 58.75 82 TYR A O 1
ATOM 610 N N . ARG A 1 83 ? -5.784 -9.769 -14.333 1.00 61.94 83 ARG A N 1
ATOM 611 C CA . ARG A 1 83 ? -6.731 -8.833 -14.889 1.00 61.94 83 ARG A CA 1
ATOM 612 C C . ARG A 1 83 ? -8.110 -8.858 -14.233 1.00 61.94 83 ARG A C 1
ATOM 614 O O . ARG A 1 83 ? -8.934 -7.983 -14.472 1.00 61.94 83 ARG A O 1
ATOM 621 N N . ARG A 1 84 ? -8.395 -9.909 -13.465 1.00 65.94 84 ARG A N 1
ATOM 622 C CA . ARG A 1 84 ? -9.731 -10.185 -12.934 1.00 65.94 84 ARG A CA 1
ATOM 623 C C . ARG A 1 84 ? -9.623 -10.742 -11.521 1.00 65.94 84 ARG A C 1
ATOM 625 O O . ARG A 1 84 ? -9.347 -11.931 -11.349 1.00 65.94 84 ARG A O 1
ATOM 632 N N . PHE A 1 85 ? -9.796 -9.874 -10.538 1.00 75.06 85 PHE A N 1
ATOM 633 C CA . PHE A 1 85 ? -9.999 -10.225 -9.145 1.00 75.06 85 PHE A CA 1
ATOM 634 C C . PHE A 1 85 ? -11.447 -9.886 -8.777 1.00 75.06 85 PHE A C 1
ATOM 636 O O . PHE A 1 85 ? -11.831 -8.722 -8.758 1.00 75.06 85 PHE A O 1
ATOM 643 N N . ASP A 1 86 ? -12.253 -10.907 -8.479 1.00 77.56 86 ASP A N 1
ATOM 644 C CA . ASP A 1 86 ? -13.689 -10.757 -8.221 1.00 77.56 86 ASP A CA 1
ATOM 645 C C . ASP A 1 86 ? -13.958 -10.125 -6.841 1.00 77.56 86 ASP A C 1
ATOM 647 O O . ASP A 1 86 ? -14.373 -10.796 -5.895 1.00 77.56 86 ASP A O 1
ATOM 651 N N . TRP A 1 87 ? -13.722 -8.820 -6.713 1.00 83.81 87 TRP A N 1
ATOM 652 C CA . TRP A 1 87 ? -13.999 -8.078 -5.488 1.00 83.81 87 TRP A CA 1
ATOM 653 C C . TRP A 1 87 ? -15.484 -8.135 -5.125 1.00 83.81 87 TRP A C 1
ATOM 655 O O . TRP A 1 87 ? -16.360 -7.765 -5.913 1.00 83.81 87 TRP A O 1
ATOM 665 N N . VAL A 1 88 ? -15.776 -8.521 -3.885 1.00 87.81 88 VAL A N 1
ATOM 666 C CA . VAL A 1 88 ? -17.129 -8.455 -3.330 1.00 87.81 88 VAL A CA 1
ATOM 667 C C . VAL A 1 88 ? -17.261 -7.170 -2.516 1.00 87.81 88 VAL A C 1
ATOM 669 O O . VAL A 1 88 ? -16.589 -6.986 -1.507 1.00 87.81 88 VAL A O 1
ATOM 672 N N . SER A 1 89 ? -18.152 -6.274 -2.948 1.00 90.81 89 SER A N 1
ATOM 673 C CA . SER A 1 89 ? -18.421 -5.010 -2.251 1.00 90.81 89 SER A CA 1
ATOM 674 C C . SER A 1 89 ? -18.737 -5.239 -0.767 1.00 90.81 89 SER A C 1
ATOM 676 O O . SER A 1 89 ? -19.692 -5.938 -0.428 1.00 90.81 89 SER A O 1
ATOM 678 N N . GLY A 1 90 ? -17.981 -4.585 0.114 1.00 93.06 90 GLY A N 1
ATOM 679 C CA . GLY A 1 90 ? -18.118 -4.640 1.570 1.00 93.06 90 GLY A CA 1
ATOM 680 C C . GLY A 1 90 ? -17.528 -5.888 2.228 1.00 93.06 90 GLY A C 1
ATOM 681 O O . GLY A 1 90 ? -17.605 -6.007 3.449 1.00 93.06 90 GLY A O 1
ATOM 682 N N . GLN A 1 91 ? -16.948 -6.806 1.453 1.00 94.19 91 GLN A N 1
ATOM 683 C CA . GLN A 1 91 ? -16.205 -7.946 1.977 1.00 94.19 91 GLN A CA 1
ATOM 684 C C . GLN A 1 91 ? -14.734 -7.561 2.152 1.00 94.19 91 GLN A C 1
ATOM 686 O O . GLN A 1 91 ? -14.126 -6.985 1.250 1.00 94.19 91 GLN A O 1
ATOM 691 N N . GLY A 1 92 ? -14.186 -7.870 3.326 1.00 94.50 92 GLY A N 1
ATOM 692 C CA . GLY A 1 92 ? -12.759 -7.733 3.584 1.00 94.50 92 GLY A CA 1
ATOM 693 C C . GLY A 1 92 ? -11.980 -8.879 2.948 1.00 94.50 92 GLY A C 1
ATOM 694 O O . GLY A 1 92 ? -12.367 -10.038 3.098 1.00 94.50 92 GLY A O 1
ATOM 695 N N . GLU A 1 93 ? -10.886 -8.549 2.274 1.00 93.94 93 GLU A N 1
ATOM 696 C CA . GLU A 1 93 ? -9.931 -9.503 1.718 1.00 93.94 93 GLU A CA 1
ATOM 697 C C . GLU A 1 93 ? -8.572 -9.309 2.386 1.00 93.94 93 GLU A C 1
ATOM 699 O O . GLU A 1 93 ? -8.027 -8.200 2.422 1.00 93.94 93 GLU A O 1
ATOM 704 N N . ASP A 1 94 ? -8.025 -10.396 2.923 1.00 96.38 94 ASP A N 1
ATOM 705 C CA . ASP A 1 94 ? -6.699 -10.383 3.527 1.00 96.38 94 ASP A CA 1
ATOM 706 C C . ASP A 1 94 ? -5.629 -10.370 2.440 1.00 96.38 94 ASP A C 1
ATOM 708 O O . ASP A 1 94 ? -5.696 -11.121 1.460 1.00 96.38 94 ASP A O 1
ATOM 712 N N . PHE A 1 95 ? -4.609 -9.544 2.649 1.00 95.69 95 PHE A N 1
ATOM 713 C CA . PHE A 1 95 ? -3.466 -9.444 1.762 1.00 95.69 95 PHE A CA 1
ATOM 714 C C . PHE A 1 95 ? -2.142 -9.630 2.498 1.00 95.69 95 PHE A C 1
ATOM 716 O O . PHE A 1 95 ? -2.022 -9.415 3.707 1.00 95.69 95 PHE A O 1
ATOM 723 N N . THR A 1 96 ? -1.122 -10.017 1.737 1.00 97.12 96 THR A N 1
ATOM 724 C CA . THR A 1 96 ? 0.277 -10.015 2.170 1.00 97.12 96 THR A CA 1
ATOM 725 C C . THR A 1 96 ? 1.125 -9.315 1.117 1.00 97.12 96 THR A C 1
ATOM 727 O O . THR A 1 96 ? 1.012 -9.612 -0.066 1.00 97.12 96 THR A O 1
ATOM 730 N N . LEU A 1 97 ? 1.968 -8.381 1.543 1.00 95.38 97 LEU A N 1
ATOM 731 C CA . LEU A 1 97 ? 2.987 -7.738 0.726 1.00 95.38 97 LEU A CA 1
ATOM 732 C C . LEU A 1 97 ? 4.351 -8.063 1.332 1.00 95.38 97 LEU A C 1
ATOM 734 O O . LEU A 1 97 ? 4.643 -7.660 2.458 1.00 95.38 97 LEU A O 1
ATOM 738 N N . THR A 1 98 ? 5.176 -8.791 0.596 1.00 95.00 98 THR A N 1
ATOM 739 C CA . THR A 1 98 ? 6.512 -9.201 1.030 1.00 95.00 98 THR A CA 1
ATOM 740 C C . THR A 1 98 ? 7.542 -8.574 0.116 1.00 95.00 98 THR A C 1
ATOM 742 O O . THR A 1 98 ? 7.427 -8.697 -1.098 1.00 95.00 98 THR A O 1
ATOM 745 N N . PHE A 1 99 ? 8.559 -7.943 0.687 1.00 92.50 99 PHE A N 1
ATOM 746 C CA . PHE A 1 99 ? 9.762 -7.561 -0.033 1.00 92.50 99 PHE A CA 1
ATOM 747 C C . PHE A 1 99 ? 10.942 -8.325 0.559 1.00 92.50 99 PHE A C 1
ATOM 749 O O . PHE A 1 99 ? 11.236 -8.179 1.744 1.00 92.50 99 PHE A O 1
ATOM 756 N N . ASP A 1 100 ? 11.574 -9.172 -0.246 1.00 92.00 100 ASP A N 1
ATOM 757 C CA . ASP A 1 100 ? 12.727 -9.984 0.150 1.00 92.00 100 ASP A CA 1
ATOM 758 C C . ASP A 1 100 ? 13.635 -10.202 -1.064 1.00 92.00 100 ASP A C 1
ATOM 760 O O . ASP A 1 100 ? 13.142 -10.387 -2.176 1.00 92.00 100 ASP A O 1
ATOM 764 N N . ASP A 1 101 ? 14.950 -10.137 -0.858 1.00 87.75 101 ASP A N 1
ATOM 765 C CA . ASP A 1 101 ? 15.983 -10.316 -1.892 1.00 87.75 101 ASP A CA 1
ATOM 766 C C . ASP A 1 101 ? 15.646 -9.633 -3.238 1.00 87.75 101 ASP A C 1
ATOM 768 O O . ASP A 1 101 ? 15.676 -10.240 -4.309 1.00 87.75 101 ASP A O 1
ATOM 772 N N . SER A 1 102 ? 15.284 -8.343 -3.187 1.00 88.75 102 SER A N 1
ATOM 773 C CA . SER A 1 102 ? 14.923 -7.536 -4.369 1.00 88.75 102 SER A CA 1
ATOM 774 C C . SER A 1 102 ? 13.654 -7.995 -5.111 1.00 88.75 102 SER A C 1
ATOM 776 O O . SER A 1 102 ? 13.437 -7.620 -6.261 1.00 88.75 102 SER A O 1
ATOM 778 N N . THR A 1 103 ? 12.794 -8.791 -4.476 1.00 90.31 103 THR A N 1
ATOM 779 C CA . THR A 1 103 ? 11.527 -9.267 -5.046 1.00 90.31 103 THR A CA 1
ATOM 780 C C . THR A 1 103 ? 10.353 -8.787 -4.203 1.00 90.31 103 THR A C 1
ATOM 782 O O . THR A 1 103 ? 10.273 -9.077 -3.011 1.00 90.31 103 THR A O 1
ATOM 785 N N . LEU A 1 104 ? 9.417 -8.073 -4.828 1.00 90.12 104 LEU A N 1
ATOM 786 C CA . LEU A 1 104 ? 8.130 -7.717 -4.242 1.00 90.12 104 LEU A CA 1
ATOM 787 C C . LEU A 1 104 ? 7.091 -8.770 -4.611 1.00 90.12 104 LEU A C 1
ATOM 789 O O . LEU A 1 104 ? 6.820 -8.999 -5.787 1.00 90.12 104 LEU A O 1
ATOM 793 N N . THR A 1 105 ? 6.488 -9.376 -3.600 1.00 92.44 105 THR A N 1
ATOM 794 C CA . THR A 1 105 ? 5.398 -10.339 -3.727 1.00 92.44 105 THR A CA 1
ATOM 795 C C . THR A 1 105 ? 4.137 -9.733 -3.133 1.00 92.44 105 THR A C 1
ATOM 797 O O . THR A 1 105 ? 4.136 -9.357 -1.963 1.00 92.44 105 THR A O 1
ATOM 800 N N . TYR A 1 106 ? 3.064 -9.642 -3.912 1.00 91.88 106 TYR A N 1
ATOM 801 C CA . TYR A 1 106 ? 1.752 -9.201 -3.451 1.00 91.88 106 TYR A CA 1
ATOM 802 C C . TYR A 1 106 ? 0.763 -10.358 -3.566 1.00 91.88 106 TYR A C 1
ATOM 804 O O . TYR A 1 106 ? 0.601 -10.935 -4.639 1.00 91.88 106 TYR A O 1
ATOM 812 N N . GLU A 1 107 ? 0.106 -10.708 -2.465 1.00 92.50 107 GLU A N 1
ATOM 813 C CA . GLU A 1 107 ? -0.866 -11.794 -2.388 1.00 92.50 107 GLU A CA 1
ATOM 814 C C . GLU A 1 107 ? -2.213 -11.289 -1.891 1.00 92.50 107 GLU A C 1
ATOM 816 O O . GLU A 1 107 ? -2.268 -10.574 -0.891 1.00 92.50 107 GLU A O 1
ATOM 821 N N . ILE A 1 108 ? -3.300 -11.701 -2.545 1.00 89.06 108 ILE A N 1
ATOM 822 C CA . ILE A 1 108 ? -4.672 -11.432 -2.103 1.00 89.06 108 ILE A CA 1
ATOM 823 C C . ILE A 1 108 ? -5.638 -12.476 -2.666 1.00 89.06 108 ILE A C 1
ATOM 825 O O . ILE A 1 108 ? -5.497 -12.901 -3.813 1.00 89.06 108 ILE A O 1
ATOM 829 N N . GLY A 1 109 ? -6.602 -12.942 -1.864 1.00 83.62 109 GLY A N 1
ATOM 830 C CA . GLY A 1 109 ? -7.628 -13.907 -2.300 1.00 83.62 109 GLY A CA 1
ATOM 831 C C . GLY A 1 109 ? -7.077 -15.159 -3.009 1.00 83.62 109 GLY A C 1
ATOM 832 O O . GLY A 1 109 ? -7.678 -15.668 -3.956 1.00 83.62 109 GLY A O 1
ATOM 833 N N . GLY A 1 110 ? -5.895 -15.634 -2.598 1.00 83.69 110 GLY A N 1
ATOM 834 C CA . GLY A 1 110 ? -5.209 -16.783 -3.206 1.00 83.69 110 GLY A CA 1
ATOM 835 C C . GLY A 1 110 ? -4.564 -16.517 -4.574 1.00 83.69 110 GLY A C 1
ATOM 836 O O . GLY A 1 110 ? -4.195 -17.46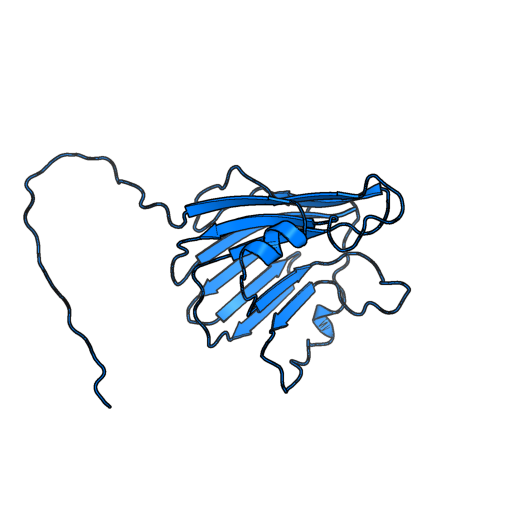8 -5.266 1.00 83.69 110 GLY A O 1
ATOM 837 N N . LYS A 1 111 ? -4.449 -15.252 -4.990 1.00 84.81 111 LYS A N 1
ATOM 838 C CA . LYS A 1 111 ? -3.657 -14.799 -6.140 1.00 84.81 111 LYS A CA 1
ATOM 839 C C . LYS A 1 111 ? -2.337 -14.228 -5.644 1.00 84.81 111 LYS A C 1
ATOM 841 O O . LYS A 1 111 ? -2.335 -13.523 -4.643 1.00 84.81 111 LYS A O 1
ATOM 846 N N . THR A 1 112 ? -1.264 -14.486 -6.382 1.00 88.50 112 THR A N 1
ATOM 847 C CA . THR A 1 112 ? 0.087 -14.004 -6.073 1.00 88.50 112 THR A CA 1
ATOM 848 C C . THR A 1 112 ? 0.663 -13.319 -7.305 1.00 88.50 112 THR A C 1
ATOM 850 O O . THR A 1 112 ? 0.632 -13.886 -8.396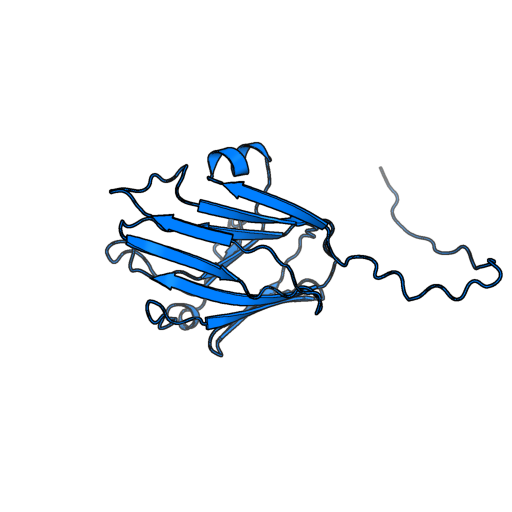 1.00 88.50 112 THR A O 1
ATOM 853 N N . LEU A 1 113 ? 1.165 -12.104 -7.122 1.00 85.62 113 LEU A N 1
ATOM 854 C CA . LEU A 1 113 ? 1.947 -11.334 -8.078 1.00 85.62 113 LEU A CA 1
ATOM 855 C C . LEU A 1 113 ? 3.368 -11.206 -7.548 1.00 85.62 113 LEU A C 1
ATOM 857 O O . LEU A 1 113 ? 3.555 -10.878 -6.382 1.00 85.62 113 LEU A O 1
ATOM 861 N N . GLU A 1 114 ? 4.353 -11.406 -8.411 1.00 88.06 114 GLU A N 1
ATOM 862 C CA . GLU A 1 114 ? 5.762 -11.216 -8.078 1.00 88.06 114 GLU A CA 1
ATOM 863 C C . GLU A 1 114 ? 6.397 -10.247 -9.066 1.00 88.06 114 GLU A C 1
ATOM 865 O O . GLU A 1 114 ? 6.110 -10.278 -10.268 1.00 88.06 114 GLU A O 1
ATOM 870 N N . TYR A 1 115 ? 7.281 -9.395 -8.558 1.00 83.00 115 TYR A N 1
ATOM 871 C CA . TYR A 1 115 ? 8.037 -8.463 -9.371 1.00 83.00 115 TYR A CA 1
ATOM 872 C C . TYR A 1 115 ? 9.440 -8.226 -8.821 1.00 83.00 115 TYR A C 1
ATOM 874 O O . TYR A 1 115 ? 9.627 -8.071 -7.618 1.00 83.00 115 TYR A O 1
ATOM 882 N N . GLY A 1 116 ? 10.428 -8.172 -9.714 1.00 85.50 116 GLY A N 1
ATOM 883 C CA . GLY A 1 116 ? 11.800 -7.826 -9.354 1.00 85.50 116 GLY A CA 1
ATOM 884 C C . GLY A 1 116 ? 11.974 -6.312 -9.284 1.00 85.50 116 GLY A C 1
ATOM 885 O O . GLY A 1 116 ? 11.719 -5.619 -10.265 1.00 85.50 116 GLY A O 1
ATOM 886 N N . ILE A 1 117 ? 12.441 -5.808 -8.149 1.00 82.38 117 ILE A N 1
ATOM 887 C CA . ILE A 1 117 ? 12.751 -4.395 -7.930 1.00 82.38 117 ILE A CA 1
ATOM 888 C C . ILE A 1 117 ? 14.268 -4.231 -7.955 1.00 82.38 117 ILE A C 1
ATOM 890 O O . ILE A 1 117 ? 14.985 -4.943 -7.263 1.00 82.38 117 ILE A O 1
ATOM 894 N N . THR A 1 118 ? 14.779 -3.294 -8.750 1.00 78.44 118 THR A N 1
ATOM 895 C CA . THR A 1 118 ? 16.223 -2.998 -8.788 1.00 78.44 118 THR A CA 1
ATOM 896 C C . THR A 1 118 ? 16.642 -1.894 -7.826 1.00 78.44 118 THR A C 1
ATOM 898 O O . THR A 1 118 ? 17.825 -1.789 -7.499 1.00 78.44 118 THR A O 1
ATOM 901 N N . ASP A 1 119 ? 15.684 -1.072 -7.408 1.00 75.88 119 ASP A N 1
ATOM 902 C CA . ASP A 1 119 ? 15.886 0.063 -6.519 1.00 75.88 119 ASP A CA 1
ATOM 903 C C . ASP A 1 119 ? 15.663 -0.331 -5.047 1.00 75.88 119 ASP A C 1
ATOM 905 O O . ASP A 1 119 ? 15.026 -1.335 -4.726 1.00 75.88 119 ASP A O 1
ATOM 909 N N . THR A 1 120 ? 16.224 0.452 -4.130 1.00 79.06 120 THR A N 1
ATOM 910 C CA . THR A 1 120 ? 16.028 0.280 -2.684 1.00 79.06 120 THR A CA 1
ATOM 911 C C . THR A 1 120 ? 15.092 1.356 -2.168 1.00 79.06 120 THR A C 1
ATOM 913 O O . THR A 1 120 ? 15.275 2.523 -2.510 1.00 79.06 120 THR A O 1
ATOM 916 N N . PHE A 1 121 ? 14.175 0.996 -1.278 1.00 83.88 121 PHE A N 1
ATOM 917 C CA . PHE A 1 121 ? 13.256 1.930 -0.640 1.00 83.88 121 PHE A CA 1
ATOM 918 C C . PHE A 1 121 ? 13.207 1.674 0.868 1.00 83.88 121 PHE A C 1
ATOM 920 O O . PHE A 1 121 ? 13.376 0.549 1.331 1.00 83.88 121 PHE A O 1
ATOM 927 N N . ASN A 1 122 ? 13.007 2.742 1.632 1.00 88.88 122 ASN A N 1
ATOM 928 C CA . ASN A 1 122 ? 12.911 2.750 3.095 1.00 88.88 122 ASN A CA 1
ATOM 929 C C . ASN A 1 122 ? 11.557 3.292 3.585 1.00 88.88 122 ASN A C 1
ATOM 931 O O . ASN A 1 122 ? 11.300 3.316 4.788 1.00 88.88 122 ASN A O 1
ATOM 935 N N . ASP A 1 123 ? 10.706 3.718 2.654 1.00 92.62 123 ASP A N 1
ATOM 936 C CA . ASP A 1 123 ? 9.391 4.289 2.895 1.00 92.62 123 ASP A CA 1
ATOM 937 C C . ASP A 1 123 ? 8.317 3.446 2.195 1.00 92.62 123 ASP A C 1
ATOM 939 O O . ASP A 1 123 ? 8.502 2.978 1.072 1.00 92.62 123 ASP A O 1
ATOM 943 N N . LEU A 1 124 ? 7.174 3.270 2.857 1.00 94.06 124 LEU A N 1
ATOM 944 C CA . LEU A 1 124 ? 5.979 2.635 2.312 1.00 94.06 124 LEU A CA 1
ATOM 945 C C . LEU A 1 124 ? 4.769 3.513 2.600 1.00 94.06 124 LEU A C 1
ATOM 947 O O . LEU A 1 124 ? 4.495 3.877 3.746 1.00 94.06 124 LEU A O 1
ATOM 951 N N . PHE A 1 125 ? 4.002 3.793 1.553 1.00 96.19 125 PHE A N 1
ATOM 952 C CA . PHE A 1 125 ? 2.735 4.500 1.654 1.00 96.19 125 PHE A CA 1
ATOM 953 C C . PHE A 1 125 ? 1.580 3.545 1.365 1.00 96.19 125 PHE A C 1
ATOM 955 O O . PHE A 1 125 ? 1.508 2.944 0.295 1.00 96.19 125 PHE A O 1
ATOM 962 N N . ILE A 1 126 ? 0.636 3.443 2.299 1.00 97.06 126 ILE A N 1
ATOM 963 C CA . ILE A 1 126 ? -0.617 2.710 2.110 1.00 97.06 126 ILE A CA 1
ATOM 964 C C . ILE A 1 126 ? -1.700 3.723 1.754 1.00 97.06 126 ILE A C 1
ATOM 966 O O . ILE A 1 126 ? -2.197 4.463 2.610 1.00 97.06 126 ILE A O 1
ATOM 970 N N . ARG A 1 127 ? -2.057 3.768 0.472 1.00 95.50 127 ARG A N 1
ATOM 971 C CA . ARG A 1 127 ? -3.037 4.709 -0.072 1.00 95.50 127 ARG A CA 1
ATOM 972 C C . ARG A 1 127 ? -4.421 4.075 -0.164 1.00 95.50 127 ARG A C 1
ATOM 974 O O . ARG A 1 127 ? -4.572 2.983 -0.702 1.00 95.50 127 ARG A O 1
ATOM 981 N N . THR A 1 128 ? -5.440 4.800 0.279 1.00 95.50 128 THR A N 1
ATOM 982 C CA . THR A 1 128 ? -6.850 4.481 0.025 1.00 95.50 128 THR A CA 1
ATOM 983 C C . THR A 1 128 ? -7.516 5.626 -0.715 1.00 95.50 128 THR A C 1
ATOM 985 O O . THR A 1 128 ? -7.261 6.791 -0.421 1.00 95.50 128 THR A O 1
ATOM 988 N N . THR A 1 129 ? -8.360 5.302 -1.695 1.00 92.31 129 THR A N 1
ATOM 989 C CA . THR A 1 129 ? -8.979 6.288 -2.586 1.00 92.31 129 THR A CA 1
ATOM 990 C C . THR A 1 129 ? -10.378 5.835 -2.985 1.00 92.31 129 THR A C 1
ATOM 992 O O . THR A 1 129 ? -10.549 4.720 -3.470 1.00 92.31 129 THR A O 1
ATOM 995 N N . ALA A 1 130 ? -11.369 6.723 -2.883 1.00 90.62 130 ALA A N 1
ATOM 996 C CA . ALA A 1 130 ? -12.717 6.490 -3.405 1.00 90.62 130 ALA A CA 1
ATOM 997 C C . ALA A 1 130 ? -13.169 7.690 -4.248 1.00 90.62 130 ALA A C 1
ATOM 999 O O . ALA A 1 130 ? -13.076 8.833 -3.811 1.00 90.62 130 ALA A O 1
ATOM 1000 N N . ARG A 1 131 ? -13.650 7.441 -5.473 1.00 85.38 131 ARG A N 1
ATOM 1001 C CA . ARG A 1 131 ? -13.969 8.498 -6.462 1.00 85.38 131 ARG A CA 1
ATOM 1002 C C . ARG A 1 131 ? -15.457 8.642 -6.781 1.00 85.38 131 ARG A C 1
ATOM 1004 O O . ARG A 1 131 ? -15.839 9.525 -7.543 1.00 85.38 131 ARG A O 1
ATOM 1011 N N . LYS A 1 132 ? -16.298 7.769 -6.230 1.00 85.81 132 LYS A N 1
ATOM 1012 C CA . LYS A 1 132 ? -17.744 7.755 -6.462 1.00 85.81 132 LYS A CA 1
ATOM 1013 C C . LYS A 1 132 ? -18.475 7.985 -5.149 1.00 85.81 132 LYS A C 1
ATOM 1015 O O . LYS A 1 132 ? -18.123 7.378 -4.146 1.00 85.81 132 LYS A O 1
ATOM 1020 N N . GLN A 1 133 ? -19.487 8.847 -5.160 1.00 90.12 133 GLN A N 1
ATOM 1021 C CA . GLN A 1 133 ? -20.255 9.149 -3.956 1.00 90.12 133 GLN A CA 1
ATOM 1022 C C . GLN A 1 133 ? -20.858 7.875 -3.354 1.00 90.12 133 GLN A C 1
ATOM 1024 O O . GLN A 1 133 ? -21.486 7.089 -4.062 1.00 90.12 133 GLN A O 1
ATOM 1029 N N . GLY A 1 134 ? -20.687 7.706 -2.044 1.00 89.69 134 GLY A N 1
ATOM 1030 C CA . GLY A 1 134 ? -21.145 6.538 -1.295 1.00 89.69 134 GLY A CA 1
ATOM 1031 C C . GLY A 1 134 ? -20.163 5.365 -1.294 1.00 89.69 134 GLY A C 1
ATOM 1032 O O . GLY A 1 134 ? -20.388 4.419 -0.546 1.00 89.69 134 GLY A O 1
ATOM 1033 N N . ASN A 1 135 ? -19.079 5.437 -2.071 1.00 91.44 135 ASN A N 1
ATOM 1034 C CA . ASN A 1 135 ? -18.034 4.420 -2.092 1.00 91.44 135 ASN A CA 1
ATOM 1035 C C . ASN A 1 135 ? -16.950 4.699 -1.047 1.00 91.44 135 ASN A C 1
ATOM 1037 O O . ASN A 1 135 ? -16.720 5.844 -0.636 1.00 91.44 135 ASN A O 1
ATOM 1041 N N . SER A 1 136 ? -16.253 3.641 -0.647 1.00 94.00 136 SER A N 1
ATOM 1042 C CA . SER A 1 136 ? -15.220 3.692 0.381 1.00 94.00 136 SER A CA 1
ATOM 1043 C C . SER A 1 136 ? -14.153 2.632 0.159 1.00 94.00 136 SER A C 1
ATOM 1045 O O . SER A 1 136 ? -14.409 1.602 -0.466 1.00 94.00 136 SER A O 1
ATOM 1047 N N . VAL A 1 137 ? -12.960 2.902 0.680 1.00 95.81 137 VAL A N 1
ATOM 1048 C CA . VAL A 1 137 ? -11.864 1.940 0.775 1.00 95.81 137 VAL A CA 1
ATOM 1049 C C . VAL A 1 137 ? -11.257 2.059 2.164 1.00 95.81 137 VAL A C 1
ATOM 1051 O O . VAL A 1 137 ? -10.964 3.166 2.617 1.00 95.81 137 VAL A O 1
ATOM 1054 N N . VAL A 1 138 ? -11.054 0.922 2.817 1.00 97.62 138 VAL A N 1
ATOM 1055 C CA . VAL A 1 138 ? -10.358 0.813 4.101 1.00 97.62 138 VAL A CA 1
ATOM 1056 C C . VAL A 1 138 ? -9.256 -0.224 3.966 1.00 97.62 138 VAL A C 1
ATOM 1058 O O . VAL A 1 138 ? -9.471 -1.283 3.377 1.00 97.62 138 VAL A O 1
ATOM 1061 N N . VAL A 1 139 ? -8.085 0.086 4.512 1.00 98.00 139 VAL A N 1
ATOM 1062 C CA . VAL A 1 139 ? -6.976 -0.845 4.703 1.00 98.00 139 VAL A CA 1
ATOM 1063 C C . VAL A 1 139 ? -6.592 -0.823 6.178 1.00 98.00 139 VAL A C 1
ATOM 1065 O O . VAL A 1 139 ? -6.085 0.187 6.671 1.00 98.00 139 VAL A O 1
ATOM 1068 N N . ASP A 1 140 ? -6.861 -1.920 6.878 1.00 98.38 140 ASP A N 1
ATOM 1069 C CA . ASP A 1 140 ? -6.710 -2.053 8.327 1.00 98.38 140 ASP A CA 1
ATOM 1070 C C . ASP A 1 140 ? -6.125 -3.421 8.733 1.00 98.38 140 ASP A C 1
ATOM 1072 O O . ASP A 1 140 ? -5.562 -4.144 7.907 1.00 98.38 140 ASP A O 1
ATOM 1076 N N . ASN A 1 141 ? -6.174 -3.735 10.036 1.00 97.75 141 ASN A N 1
ATOM 1077 C CA . ASN A 1 141 ? -5.600 -4.950 10.635 1.00 97.75 141 ASN A CA 1
ATOM 1078 C C . ASN A 1 141 ? -4.126 -5.169 10.255 1.00 97.75 141 ASN A C 1
ATOM 1080 O O . ASN A 1 141 ? -3.674 -6.292 10.027 1.00 97.75 141 ASN A O 1
ATOM 1084 N N . LEU A 1 142 ? -3.381 -4.064 10.179 1.00 98.06 142 LEU A N 1
ATOM 1085 C CA . LEU A 1 142 ? -2.034 -4.030 9.638 1.00 98.06 142 LEU A CA 1
ATOM 1086 C C . LEU A 1 142 ? -1.013 -4.654 10.595 1.00 98.06 142 LEU A C 1
ATOM 1088 O O . LEU A 1 142 ? -0.968 -4.342 11.788 1.00 98.06 142 LEU A O 1
ATOM 1092 N N . MET A 1 143 ? -0.149 -5.510 10.054 1.00 96.88 143 MET A N 1
ATOM 1093 C CA . MET A 1 143 ? 0.985 -6.099 10.764 1.00 96.88 143 MET A CA 1
ATOM 1094 C C . MET A 1 143 ? 2.236 -6.051 9.891 1.00 96.88 143 MET A C 1
ATOM 1096 O O . MET A 1 143 ? 2.267 -6.685 8.840 1.00 96.88 143 MET A O 1
ATOM 1100 N N . LEU A 1 144 ? 3.283 -5.368 10.346 1.00 95.50 144 LEU A N 1
ATOM 1101 C CA . LEU A 1 144 ? 4.578 -5.304 9.670 1.00 95.50 144 LEU A CA 1
ATOM 1102 C C . LEU A 1 144 ? 5.610 -6.121 10.449 1.00 95.50 144 LEU A C 1
ATOM 1104 O O . LEU A 1 144 ? 5.823 -5.882 11.635 1.00 95.50 144 LEU A O 1
ATOM 1108 N N . ASN A 1 145 ? 6.207 -7.130 9.813 1.00 93.88 145 ASN A N 1
ATOM 1109 C CA . ASN A 1 145 ? 7.161 -8.062 10.437 1.00 93.88 145 ASN A CA 1
ATOM 1110 C C . ASN A 1 145 ? 6.630 -8.686 11.748 1.00 93.88 145 ASN A C 1
ATOM 1112 O O . ASN A 1 145 ? 7.370 -8.963 12.688 1.00 93.88 145 ASN A O 1
ATOM 1116 N N . GLY A 1 146 ? 5.312 -8.911 11.818 1.00 93.38 146 GLY A N 1
ATOM 1117 C CA . GLY A 1 146 ? 4.631 -9.450 12.999 1.00 93.38 146 GLY A CA 1
ATOM 1118 C C . GLY A 1 146 ? 4.275 -8.418 14.079 1.00 93.38 146 GLY A C 1
ATOM 1119 O O . GLY A 1 146 ? 3.579 -8.769 15.031 1.00 93.38 146 GLY A O 1
ATOM 1120 N N . GLN A 1 147 ? 4.688 -7.157 13.932 1.00 93.31 147 GLN A N 1
ATOM 1121 C CA . GLN A 1 147 ? 4.303 -6.052 14.808 1.00 93.31 147 GLN A CA 1
ATOM 1122 C C . GLN A 1 147 ? 3.021 -5.386 14.294 1.00 93.31 147 GLN A C 1
ATOM 1124 O O . GLN A 1 147 ? 2.949 -4.971 13.141 1.00 93.31 147 GLN A O 1
ATOM 1129 N N . ALA A 1 148 ? 2.007 -5.270 15.153 1.00 95.56 148 ALA A N 1
ATOM 1130 C CA . ALA A 1 148 ? 0.758 -4.596 14.806 1.00 95.56 148 ALA A CA 1
ATOM 1131 C C . ALA A 1 148 ? 0.963 -3.082 14.624 1.00 95.56 148 ALA A C 1
ATOM 1133 O O . ALA A 1 148 ? 1.660 -2.446 15.417 1.00 95.56 148 ALA A O 1
ATOM 1134 N N . ILE A 1 149 ? 0.304 -2.519 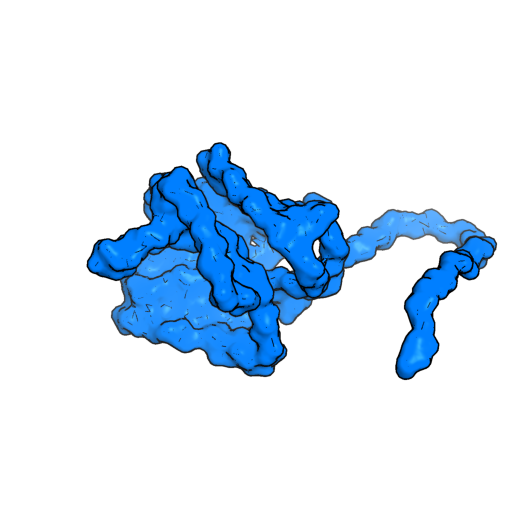13.613 1.00 95.50 149 ILE A N 1
ATOM 1135 C CA . ILE A 1 149 ? 0.170 -1.079 13.382 1.00 95.50 149 ILE A CA 1
ATOM 1136 C C . ILE A 1 149 ? -1.244 -0.687 13.823 1.00 95.50 149 ILE A C 1
ATOM 1138 O O . ILE A 1 149 ? -2.218 -1.326 13.426 1.00 95.50 149 ILE A O 1
ATOM 1142 N N . ALA A 1 150 ? -1.362 0.310 14.703 1.00 94.62 150 ALA A N 1
ATOM 1143 C CA . ALA A 1 150 ? -2.655 0.711 15.264 1.00 94.62 150 ALA A CA 1
ATOM 1144 C C . ALA A 1 150 ? -3.471 1.567 14.283 1.00 94.62 150 ALA A C 1
ATOM 1146 O O . ALA A 1 150 ? -4.702 1.600 14.333 1.00 94.62 150 ALA A O 1
ATOM 1147 N N . GLU A 1 151 ? -2.769 2.280 13.414 1.00 96.50 151 GLU A N 1
ATOM 1148 C CA . GLU A 1 151 ? -3.305 3.151 12.390 1.00 96.50 151 GLU A CA 1
ATOM 1149 C C . GLU A 1 151 ? -3.802 2.354 11.179 1.00 96.50 151 GLU A C 1
ATOM 1151 O O . GLU A 1 151 ? -3.400 1.222 10.919 1.00 96.50 151 GLU A O 1
ATOM 1156 N N . ASN A 1 152 ? -4.691 2.979 10.418 1.00 96.56 152 ASN A N 1
ATOM 1157 C CA . ASN A 1 152 ? -5.201 2.473 9.152 1.00 96.56 152 ASN A CA 1
ATOM 1158 C C . ASN A 1 152 ? -5.131 3.587 8.107 1.00 96.56 152 ASN A C 1
ATOM 1160 O O . ASN A 1 152 ? -4.875 4.748 8.433 1.00 96.56 152 ASN A O 1
ATOM 1164 N N . SER A 1 153 ? -5.370 3.212 6.856 1.00 97.69 153 SER A N 1
ATOM 1165 C CA . SER A 1 153 ? -5.697 4.160 5.798 1.00 97.69 153 SER A CA 1
ATOM 1166 C C . SER A 1 153 ? -7.148 3.926 5.400 1.00 97.69 153 SER A C 1
ATOM 1168 O O . SER A 1 153 ? -7.553 2.792 5.141 1.00 97.69 153 SER A O 1
ATOM 1170 N N . SER A 1 154 ? -7.949 4.982 5.397 1.00 96.75 154 SER A N 1
ATOM 1171 C CA . SER A 1 154 ? -9.368 4.918 5.080 1.00 96.75 154 SER A CA 1
ATOM 1172 C C . SER A 1 154 ? -9.818 6.177 4.361 1.00 96.75 154 SER A C 1
ATOM 1174 O O . SER A 1 154 ? -9.526 7.300 4.782 1.00 96.75 154 SER A O 1
ATOM 1176 N N . PHE A 1 155 ? -10.589 5.991 3.294 1.00 95.44 155 PHE A N 1
ATOM 1177 C CA . PHE A 1 155 ? -11.216 7.092 2.590 1.00 95.44 155 PHE A CA 1
ATOM 1178 C C . PHE A 1 155 ? -12.660 6.762 2.202 1.00 95.44 155 PHE A C 1
ATOM 1180 O O . PHE A 1 155 ? -12.950 5.706 1.638 1.00 95.44 155 PHE A O 1
ATOM 1187 N N . VAL A 1 156 ? -13.567 7.708 2.462 1.00 94.31 156 VAL A N 1
ATOM 1188 C CA . VAL A 1 156 ? -14.982 7.646 2.075 1.00 94.31 156 VAL A CA 1
ATOM 1189 C C . VAL A 1 156 ? -15.299 8.838 1.189 1.00 94.31 156 VAL A C 1
ATOM 1191 O O . VAL A 1 156 ? -15.072 9.985 1.573 1.00 94.31 156 VAL A O 1
ATOM 1194 N N . CYS A 1 157 ? -15.889 8.584 0.025 1.00 91.88 157 CYS A N 1
ATOM 1195 C CA . CYS A 1 157 ? -16.385 9.649 -0.829 1.00 91.88 157 CYS A CA 1
ATOM 1196 C C . CYS A 1 157 ? -17.808 10.054 -0.407 1.00 91.88 157 CYS A C 1
ATOM 1198 O O . CYS A 1 157 ? -18.795 9.429 -0.799 1.00 91.88 157 CYS A O 1
ATOM 1200 N N . SER A 1 158 ? -17.924 11.092 0.426 1.00 88.56 158 SER A N 1
ATOM 1201 C CA . SER A 1 158 ? -19.208 11.555 0.980 1.00 88.56 158 SER A CA 1
ATOM 1202 C C . SER A 1 158 ? -20.000 12.491 0.059 1.00 88.56 158 SER A C 1
ATOM 1204 O O . SER A 1 158 ? -21.216 12.620 0.212 1.00 88.56 158 SER A O 1
ATOM 1206 N N . GLU A 1 159 ? -19.338 13.139 -0.898 1.00 85.06 159 GLU A N 1
ATOM 1207 C CA . GLU A 1 159 ? -19.930 14.165 -1.765 1.00 85.06 159 GLU A CA 1
ATOM 1208 C C . GLU A 1 159 ? -19.947 13.731 -3.235 1.00 85.06 159 GLU A C 1
ATOM 1210 O O . GLU A 1 159 ? -19.224 12.824 -3.650 1.00 85.06 159 GLU A O 1
ATOM 1215 N N . GLU A 1 160 ? -20.806 14.362 -4.037 1.00 77.94 160 GLU A N 1
ATOM 1216 C CA . GLU A 1 160 ? -20.836 14.118 -5.478 1.00 77.94 160 GLU A CA 1
ATOM 1217 C C . GLU A 1 160 ? -19.522 14.599 -6.109 1.00 77.94 160 GLU A C 1
ATOM 1219 O O . GLU A 1 160 ? -19.137 15.757 -5.971 1.00 77.94 160 GLU A O 1
ATOM 1224 N N . GLY A 1 161 ? -18.828 13.695 -6.805 1.00 66.00 161 GLY A N 1
ATOM 1225 C CA . GLY A 1 161 ? -17.621 14.036 -7.552 1.00 66.00 161 GLY A CA 1
ATOM 1226 C C . GLY A 1 161 ? -16.398 14.322 -6.685 1.00 66.00 161 GLY A C 1
ATOM 1227 O O . GLY A 1 161 ? -15.677 15.268 -6.997 1.00 66.00 161 GLY A O 1
ATOM 1228 N N . CYS A 1 162 ? -16.154 13.518 -5.637 1.00 78.44 162 CYS A N 1
ATOM 1229 C CA . CYS A 1 162 ? -14.934 13.609 -4.829 1.00 78.44 162 CYS A CA 1
ATOM 1230 C C . CYS A 1 162 ? -13.713 13.842 -5.732 1.00 78.44 162 CYS A C 1
ATOM 1232 O O . CYS A 1 162 ? -13.365 13.024 -6.593 1.00 78.44 162 CYS A O 1
ATOM 1234 N N . GLY A 1 163 ? -13.135 15.037 -5.588 1.00 73.81 163 GLY A N 1
ATOM 1235 C CA . GLY A 1 163 ? -12.163 15.578 -6.522 1.00 73.81 163 GLY A CA 1
ATOM 1236 C C . GLY A 1 163 ? -10.841 14.829 -6.453 1.00 73.81 163 GLY A C 1
ATOM 1237 O O . GLY A 1 163 ? -10.443 14.332 -5.399 1.00 73.81 163 GLY A O 1
ATOM 1238 N N . TYR A 1 164 ? -10.112 14.769 -7.572 1.00 74.12 164 TYR A N 1
ATOM 1239 C CA . TYR A 1 164 ? -8.837 14.044 -7.638 1.00 74.12 164 TYR A CA 1
ATOM 1240 C C . TYR A 1 164 ? -7.920 14.358 -6.436 1.00 74.12 164 TYR A C 1
ATOM 1242 O O . TYR A 1 164 ? -7.455 13.455 -5.743 1.00 74.12 164 TYR A O 1
ATOM 1250 N N . TRP A 1 165 ? -7.784 15.645 -6.123 1.00 77.25 165 TRP A N 1
ATOM 1251 C CA . TRP A 1 165 ? -6.841 16.171 -5.140 1.00 77.25 165 TRP A CA 1
ATOM 1252 C C . TRP A 1 165 ? -7.175 15.875 -3.675 1.00 77.25 165 TRP A C 1
ATOM 1254 O O . TRP A 1 165 ? -6.272 15.863 -2.847 1.00 77.25 165 TRP A O 1
ATOM 1264 N N . ASN A 1 166 ? -8.439 15.610 -3.340 1.00 75.75 166 ASN A N 1
ATOM 1265 C CA . ASN A 1 166 ? -8.881 15.442 -1.954 1.00 75.75 166 ASN A CA 1
ATOM 1266 C C . ASN A 1 166 ? -9.540 14.087 -1.667 1.00 75.75 166 ASN A C 1
ATOM 1268 O O . ASN A 1 166 ? -10.077 13.920 -0.575 1.00 75.75 166 ASN A O 1
ATOM 1272 N N . SER A 1 167 ? -9.509 13.129 -2.606 1.00 86.31 167 SER A N 1
ATOM 1273 C CA . SER A 1 167 ? -10.169 11.823 -2.406 1.00 86.31 167 SER A CA 1
ATOM 1274 C C . SER A 1 167 ? -9.266 10.662 -2.016 1.00 86.31 167 SER A C 1
ATOM 1276 O O . SER A 1 167 ? -9.507 9.535 -2.451 1.00 86.31 167 SER A O 1
ATOM 1278 N N . SER A 1 168 ? -8.229 10.935 -1.230 1.00 92.56 168 SER A N 1
ATOM 1279 C CA . SER A 1 168 ? -7.289 9.902 -0.806 1.00 92.56 168 SER A CA 1
ATOM 1280 C C . SER A 1 168 ? -6.822 10.107 0.628 1.00 92.56 168 SER A C 1
ATOM 1282 O O . SER A 1 168 ? -6.764 11.238 1.112 1.00 92.56 168 SER A O 1
ATOM 1284 N N . GLN A 1 169 ? -6.437 9.018 1.281 1.00 95.44 169 GLN A N 1
ATOM 1285 C CA . GLN A 1 169 ? -5.668 9.030 2.520 1.00 95.44 169 GLN A CA 1
ATOM 1286 C C . GLN A 1 169 ? -4.436 8.142 2.354 1.00 95.44 169 GLN A C 1
A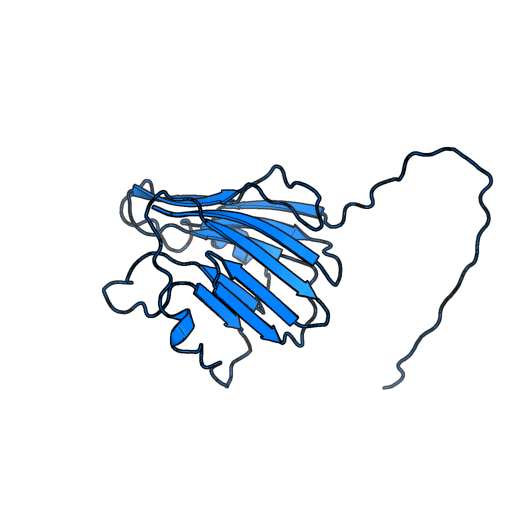TOM 1288 O O . GLN A 1 169 ? -4.486 7.125 1.662 1.00 95.44 169 GLN A O 1
ATOM 1293 N N . TYR A 1 170 ? -3.335 8.530 2.990 1.00 96.62 170 TYR A N 1
ATOM 1294 C CA . TYR A 1 170 ? -2.088 7.782 3.011 1.00 96.62 170 TYR A CA 1
ATOM 1295 C C . TYR A 1 170 ? -1.699 7.513 4.454 1.00 96.62 170 TYR A C 1
ATOM 1297 O O . TYR A 1 170 ? -1.674 8.430 5.273 1.00 96.62 170 TYR A O 1
ATOM 1305 N N . LEU A 1 171 ? -1.353 6.268 4.745 1.00 97.69 171 LEU A N 1
ATOM 1306 C CA . LEU A 1 171 ? -0.619 5.900 5.944 1.00 97.69 171 LEU A CA 1
ATOM 1307 C C . LEU A 1 171 ? 0.849 5.724 5.553 1.00 97.69 171 LEU A C 1
ATOM 1309 O O . LEU A 1 171 ? 1.153 4.925 4.669 1.00 97.69 171 LEU A O 1
ATOM 1313 N N . TRP A 1 172 ? 1.735 6.491 6.181 1.00 96.69 172 TRP A N 1
ATOM 1314 C CA . TRP A 1 172 ? 3.162 6.499 5.875 1.00 96.69 172 TRP A CA 1
ATOM 1315 C C . TRP A 1 172 ? 3.951 5.719 6.928 1.00 96.69 172 TRP A C 1
ATOM 1317 O O . TRP A 1 172 ? 3.936 6.061 8.114 1.00 96.69 172 TRP A O 1
ATOM 1327 N N . LEU A 1 173 ? 4.650 4.681 6.478 1.00 95.50 173 LEU A N 1
ATOM 1328 C CA . LEU A 1 173 ? 5.646 3.935 7.240 1.00 95.50 173 LEU A CA 1
ATOM 1329 C C . LEU A 1 173 ? 7.031 4.296 6.694 1.00 95.50 173 LEU A C 1
ATOM 1331 O O . LEU A 1 173 ? 7.231 4.281 5.484 1.00 95.50 173 LEU A O 1
ATOM 1335 N N . THR A 1 174 ? 7.971 4.618 7.574 1.00 93.75 174 THR A N 1
ATOM 1336 C CA . THR A 1 174 ? 9.354 4.980 7.229 1.00 93.75 174 THR A CA 1
ATOM 1337 C C . THR A 1 174 ? 10.341 4.124 8.017 1.00 93.75 174 THR A C 1
ATOM 1339 O O . THR A 1 174 ? 9.929 3.322 8.858 1.00 93.75 174 THR A O 1
ATOM 1342 N N . ASP A 1 175 ? 11.637 4.279 7.753 1.00 91.38 175 ASP A N 1
ATOM 1343 C CA . ASP A 1 175 ? 12.720 3.486 8.348 1.00 91.38 175 ASP A CA 1
ATOM 1344 C C . ASP A 1 175 ? 12.496 1.966 8.220 1.00 91.38 175 ASP A C 1
ATOM 1346 O O . ASP A 1 175 ? 12.791 1.207 9.146 1.00 91.38 175 ASP A O 1
ATOM 1350 N N . LEU A 1 176 ? 11.933 1.520 7.092 1.00 90.31 176 LEU A N 1
ATOM 1351 C CA . LEU A 1 176 ? 11.708 0.099 6.834 1.00 90.31 176 LEU A CA 1
ATOM 1352 C C . LEU A 1 176 ? 13.033 -0.654 6.729 1.00 90.31 176 LEU A C 1
ATOM 1354 O O . LEU A 1 176 ? 14.011 -0.170 6.155 1.00 90.31 176 LEU A O 1
ATOM 1358 N N . GLU A 1 177 ? 13.038 -1.879 7.243 1.00 86.56 177 GLU A N 1
ATOM 1359 C CA . GLU A 1 177 ? 14.112 -2.832 6.980 1.00 86.56 177 GLU A CA 1
ATOM 1360 C C . GLU A 1 177 ? 14.180 -3.174 5.479 1.00 86.56 177 GLU A C 1
ATOM 1362 O O . GLU A 1 177 ? 13.165 -3.180 4.783 1.00 86.56 177 GLU A O 1
ATOM 1367 N N . GLU A 1 178 ? 15.378 -3.518 4.985 1.00 83.44 178 GLU A N 1
ATOM 1368 C CA . GLU A 1 178 ? 15.614 -3.904 3.577 1.00 83.44 178 GLU A CA 1
ATOM 1369 C C . GLU A 1 178 ? 14.774 -5.114 3.130 1.00 83.44 178 GLU A C 1
ATOM 1371 O O . GLU A 1 178 ? 14.646 -5.383 1.937 1.00 83.44 178 GLU A O 1
ATOM 1376 N N . SER A 1 179 ? 14.210 -5.864 4.078 1.00 90.00 179 SER A N 1
ATOM 1377 C CA . SER A 1 179 ? 13.245 -6.923 3.816 1.00 90.00 179 SER A CA 1
ATOM 1378 C C . SER A 1 179 ? 12.112 -6.850 4.828 1.00 90.00 179 SER A C 1
ATOM 1380 O O . SER A 1 179 ? 12.341 -6.685 6.028 1.00 90.00 179 SER A O 1
ATOM 1382 N N . PHE A 1 180 ? 10.878 -6.986 4.354 1.00 93.25 180 PHE A N 1
ATOM 1383 C CA . PHE A 1 180 ? 9.707 -6.921 5.215 1.00 93.25 180 PHE A CA 1
ATOM 1384 C C . PHE A 1 180 ? 8.546 -7.773 4.710 1.00 93.25 180 PHE A C 1
ATOM 1386 O O . PHE A 1 180 ? 8.454 -8.152 3.546 1.00 93.25 180 PHE A O 1
ATOM 1393 N N . THR A 1 181 ? 7.610 -8.039 5.613 1.00 95.75 181 THR A N 1
ATOM 1394 C CA . THR A 1 181 ? 6.296 -8.604 5.323 1.00 95.75 181 THR A CA 1
ATOM 1395 C C . THR A 1 181 ? 5.234 -7.741 5.987 1.00 95.75 181 THR A C 1
ATOM 1397 O O . THR A 1 181 ? 5.131 -7.708 7.215 1.00 95.75 181 THR A O 1
ATOM 1400 N N . LEU A 1 182 ? 4.425 -7.069 5.172 1.00 97.00 182 LEU A N 1
ATOM 1401 C CA . LEU A 1 182 ? 3.217 -6.374 5.589 1.00 97.00 182 LEU A CA 1
ATOM 1402 C C . LEU A 1 182 ? 2.008 -7.281 5.350 1.00 97.00 182 LEU A C 1
ATOM 1404 O O . LEU A 1 182 ? 1.803 -7.784 4.250 1.00 97.00 182 LEU A O 1
ATOM 1408 N N . LYS A 1 183 ? 1.175 -7.453 6.368 1.00 98.12 183 LYS A N 1
ATOM 1409 C CA . LYS A 1 183 ? -0.141 -8.088 6.263 1.00 98.12 183 LYS A CA 1
ATOM 1410 C C . LYS A 1 183 ? -1.218 -7.082 6.608 1.00 98.12 183 LYS A C 1
ATOM 1412 O O . LYS A 1 183 ? -0.965 -6.177 7.400 1.00 98.12 183 LYS A O 1
ATOM 1417 N N . GLY A 1 184 ? -2.405 -7.272 6.058 1.00 97.88 184 GLY A N 1
ATOM 1418 C CA . GLY A 1 184 ? -3.567 -6.462 6.387 1.00 97.88 184 GLY A CA 1
ATOM 1419 C C . GLY A 1 184 ? -4.833 -6.996 5.751 1.00 97.88 184 GLY A C 1
ATOM 1420 O O . GLY A 1 184 ? -4.811 -8.003 5.043 1.00 97.88 184 GLY A O 1
ATOM 1421 N N . THR A 1 185 ? -5.918 -6.273 5.971 1.00 97.56 185 THR A N 1
ATOM 1422 C CA . THR A 1 185 ? -7.205 -6.515 5.329 1.00 97.56 185 THR A CA 1
ATOM 1423 C C . THR A 1 185 ? -7.582 -5.272 4.538 1.00 97.56 185 THR A C 1
ATOM 1425 O O . THR A 1 185 ? -7.408 -4.148 5.008 1.00 97.56 185 THR A O 1
ATOM 1428 N N . THR A 1 186 ? -8.097 -5.453 3.326 1.00 95.88 186 THR A N 1
ATOM 1429 C CA . THR A 1 186 ? -8.691 -4.366 2.546 1.00 95.88 186 THR A CA 1
ATOM 1430 C C . THR A 1 186 ? -10.176 -4.614 2.334 1.00 95.88 186 THR A C 1
ATOM 1432 O O . THR A 1 186 ? -10.588 -5.728 2.030 1.00 95.88 186 THR A O 1
ATOM 1435 N N . THR A 1 187 ? -10.994 -3.581 2.523 1.00 95.62 187 THR A N 1
ATOM 1436 C CA . THR A 1 187 ? -12.441 -3.616 2.282 1.00 95.62 187 THR A CA 1
ATOM 1437 C C . THR A 1 187 ? -12.818 -2.463 1.364 1.00 95.62 187 THR A C 1
ATOM 1439 O O . THR A 1 187 ? -12.445 -1.319 1.629 1.00 95.62 187 THR A O 1
ATOM 1442 N N . MET A 1 188 ? -13.579 -2.745 0.304 1.00 92.88 188 MET A N 1
ATOM 1443 C CA . MET A 1 188 ? -14.014 -1.737 -0.669 1.00 92.88 188 MET A CA 1
ATOM 1444 C C . MET A 1 188 ? -15.516 -1.815 -0.935 1.00 92.88 188 MET A C 1
ATOM 1446 O O . MET A 1 188 ? -16.072 -2.909 -0.980 1.00 92.88 188 MET A O 1
ATOM 1450 N N . THR A 1 189 ? -16.171 -0.670 -1.138 1.00 90.69 189 THR A N 1
ATOM 1451 C CA . THR A 1 189 ? -17.612 -0.553 -1.456 1.00 90.69 189 THR A CA 1
ATOM 1452 C C . THR A 1 189 ? -17.843 0.387 -2.623 1.00 90.69 189 THR A C 1
ATOM 1454 O O . THR A 1 189 ? -17.177 1.448 -2.618 1.00 90.69 189 THR A O 1
#

Foldseek 3Di:
DDDDDDDDDDDDDDDDDPDDPPPPPLWDWPFKDFWPVRVVVVVDDDQKDFFADDDCVVVPDFAGTDMDGDPPPPDDPPDNVRRDDPADAQDKWKWKWKDDPQKTWIDIPRDIDIDGHPDFFFKDKDKWFDFAAQKKKKKAQKAKQNRTDPDIWIFHRNDHGCDNGGGMMITMIGRHDSIMMMIIIMHID

Sequence (189 aa):
MNKCKSFLALAALTIGFLGAPVSANAFTLGGVINGEEAFNELDATIDVAAEGRIGDLSGAAEHEFNIHYDNENGHQIVPTEYRRFDWVSGQGEDFTLTFDDSTLTYEIGGKTLEYGITDTFNDLFIRTTARKQGNSVVVDNLMLNGQAIAENSSFVCSEEGCGYWNSSQYLWLTDLEESFTLKGTTTMT

Secondary structure (DSSP, 8-state):
-------------------------SSEEEEEEESHHHHHTTT----EEEEE--S-GGGT---SEEEEETT-SS-----TTTT---PPTT-EEEEEEEEETTEEEEEETTEEEEEE--S----EEEEEE--STT-EEEEEEEEETTEEP---EEEE--STT--GGGSEEEEEEES--SSEEEEEEEEE-

Radius of gyration: 19.43 Å; chains: 1; bounding box: 58×35×55 Å

pLDDT: mean 78.9, std 19.24, range [26.77, 98.38]